Protein AF-A0A821NYL7-F1 (afdb_monomer)

Foldseek 3Di:
DDDDDDDLVRVLLVVLVVVVVVLVPDPPRDAFPDDDDGDDAPCFVVQLVRLLVVQPDFDQDQFDQVLVVLLVVVCVVVLADDDDDDDDRGSCVSCVRNVHRDDADDQFAFDFAAPVQLVVRCVRVPPPRSDDGGGGSQNQHVHPPPDPVSDDVVSSVSRSVSVSSSVVVLRHPPCNVVVRHD

Organism: NCBI:txid392032

InterPro domains:
  IPR007484 Peptidase M28 [PF04389] (7-65)
  IPR007484 Peptidase M28 [PF04389] (86-165)

Mean predicted aligned error: 4.8 Å

Structure (mmCIF, N/CA/C/O backbone):
data_AF-A0A821NYL7-F1
#
_entry.id   AF-A0A821NYL7-F1
#
loop_
_atom_site.group_PDB
_atom_site.id
_atom_site.type_symbol
_atom_site.label_atom_id
_atom_site.label_alt_id
_atom_site.label_comp_id
_atom_site.label_asym_id
_atom_site.label_entity_id
_atom_site.label_seq_id
_atom_site.pdbx_PDB_ins_code
_atom_site.Cartn_x
_atom_site.Cartn_y
_atom_site.Cartn_z
_atom_site.occupancy
_atom_site.B_iso_or_equiv
_atom_site.auth_seq_id
_atom_site.auth_comp_id
_atom_site.auth_asym_id
_atom_site.auth_atom_id
_atom_site.pdbx_PDB_model_num
ATOM 1 N N . ILE A 1 1 ? -13.492 -25.265 -14.971 1.00 55.28 1 ILE A N 1
ATOM 2 C CA . ILE A 1 1 ? -12.803 -24.719 -13.779 1.00 55.28 1 ILE A CA 1
ATOM 3 C C . ILE A 1 1 ? -12.806 -23.209 -13.949 1.00 55.28 1 ILE A C 1
ATOM 5 O O . ILE A 1 1 ? -12.322 -22.752 -14.975 1.00 55.28 1 ILE A O 1
ATOM 9 N N . ILE A 1 2 ? -13.438 -22.459 -13.045 1.00 53.12 2 ILE A N 1
ATOM 10 C CA . ILE A 1 2 ? -13.389 -20.990 -13.069 1.00 53.12 2 ILE A CA 1
ATOM 11 C C . ILE A 1 2 ? -12.066 -20.591 -12.412 1.00 53.12 2 ILE A C 1
ATOM 13 O O . ILE A 1 2 ? -11.828 -20.956 -11.263 1.00 53.12 2 ILE A O 1
ATOM 17 N N . SER A 1 3 ? -11.191 -19.906 -13.146 1.00 57.84 3 SER A N 1
ATOM 18 C CA . SER A 1 3 ? -9.957 -19.333 -12.604 1.00 57.84 3 SER A CA 1
ATOM 19 C C . SER A 1 3 ? -10.206 -17.877 -12.224 1.00 57.84 3 SER A C 1
ATOM 21 O O . SER A 1 3 ? -10.469 -17.058 -13.104 1.00 57.84 3 SER A O 1
ATOM 23 N N . PHE A 1 4 ? -10.103 -17.554 -10.937 1.00 62.59 4 PHE A N 1
ATOM 24 C CA . PHE A 1 4 ? -10.083 -16.173 -10.462 1.00 62.59 4 PHE A CA 1
ATOM 25 C C . PHE A 1 4 ? -8.632 -15.701 -10.390 1.00 62.59 4 PHE A C 1
ATOM 27 O O . PHE A 1 4 ? -7.803 -16.351 -9.753 1.00 62.59 4 PHE A O 1
ATOM 34 N N . ARG A 1 5 ? -8.322 -14.586 -11.053 1.00 71.88 5 ARG A N 1
ATOM 35 C CA . ARG A 1 5 ? -7.066 -13.859 -10.856 1.00 71.88 5 ARG A CA 1
ATOM 36 C C . ARG A 1 5 ? -7.365 -12.684 -9.942 1.00 71.88 5 ARG A C 1
ATOM 38 O O . ARG A 1 5 ? -8.344 -11.978 -10.159 1.00 71.88 5 ARG A O 1
ATOM 45 N N . VAL A 1 6 ? -6.553 -12.522 -8.909 1.00 82.38 6 VAL A N 1
ATOM 46 C CA . VAL A 1 6 ? -6.673 -11.429 -7.945 1.00 82.38 6 VAL A CA 1
ATOM 47 C C . VAL A 1 6 ? -5.375 -10.638 -7.953 1.00 82.38 6 VAL A C 1
ATOM 49 O O . VAL A 1 6 ? -4.298 -11.231 -7.971 1.00 82.38 6 VAL A O 1
ATOM 52 N N . GLY A 1 7 ? -5.485 -9.311 -7.974 1.00 92.19 7 GLY A N 1
ATOM 53 C CA . GLY A 1 7 ? -4.325 -8.423 -7.985 1.00 92.19 7 GLY A CA 1
ATOM 54 C C . GLY A 1 7 ? -3.560 -8.437 -6.660 1.00 92.19 7 GLY A C 1
ATOM 55 O O . GLY A 1 7 ? -4.064 -8.894 -5.627 1.00 92.19 7 GLY A O 1
ATOM 56 N N . SER A 1 8 ? -2.351 -7.878 -6.680 1.00 95.62 8 SER A N 1
ATOM 57 C CA . SER A 1 8 ? -1.468 -7.776 -5.511 1.00 95.62 8 SER A CA 1
ATOM 58 C C . SER A 1 8 ? -2.156 -7.095 -4.319 1.00 95.62 8 SER A C 1
ATOM 60 O O . SER A 1 8 ? -2.178 -7.661 -3.230 1.00 95.62 8 SER A O 1
ATOM 62 N N . GLY A 1 9 ? -2.820 -5.952 -4.517 1.00 95.38 9 GLY A N 1
ATOM 63 C CA . GLY A 1 9 ? -3.553 -5.254 -3.450 1.00 95.38 9 GLY A CA 1
ATOM 64 C C . GLY A 1 9 ? -4.693 -6.082 -2.837 1.00 95.38 9 GLY A C 1
ATOM 65 O O . GLY A 1 9 ? -4.861 -6.109 -1.620 1.00 95.38 9 GLY A O 1
ATOM 66 N N . THR A 1 10 ? -5.428 -6.844 -3.655 1.00 95.94 10 THR A N 1
ATOM 67 C CA . THR A 1 10 ? -6.482 -7.756 -3.169 1.00 95.94 10 THR A CA 1
ATOM 68 C C . THR A 1 10 ? -5.903 -8.845 -2.268 1.00 95.94 10 THR A C 1
ATOM 70 O O . THR A 1 10 ? -6.467 -9.122 -1.204 1.00 95.94 10 THR A O 1
ATOM 73 N N . MET A 1 11 ? -4.778 -9.443 -2.676 1.00 95.06 11 MET A N 1
ATOM 74 C CA . MET A 1 11 ? -4.091 -10.466 -1.888 1.00 95.06 11 MET A CA 1
ATOM 75 C C . MET A 1 11 ? -3.496 -9.882 -0.603 1.00 95.06 11 MET A C 1
ATOM 77 O O . MET A 1 11 ? -3.626 -10.496 0.453 1.00 95.06 11 M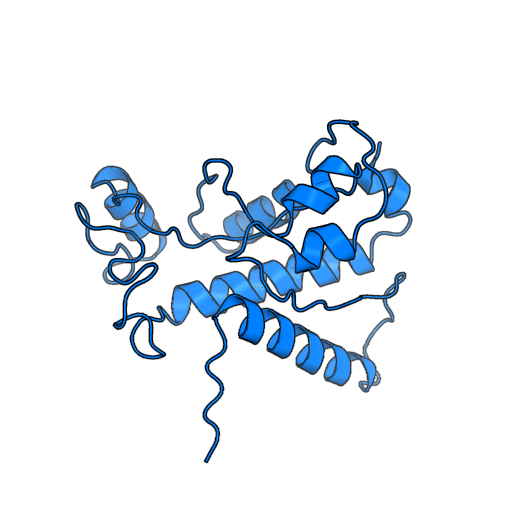ET A O 1
ATOM 81 N N . ALA A 1 12 ? -2.918 -8.681 -0.664 1.00 96.50 12 ALA A N 1
ATOM 82 C CA . ALA A 1 12 ? -2.388 -7.979 0.500 1.00 96.50 12 ALA A CA 1
ATOM 83 C C . ALA A 1 12 ? -3.473 -7.776 1.567 1.00 96.50 12 ALA A C 1
ATOM 85 O O . ALA A 1 12 ? -3.306 -8.208 2.708 1.00 96.50 12 ALA A O 1
ATOM 86 N N . THR A 1 13 ? -4.625 -7.219 1.184 1.00 96.81 13 THR A N 1
ATOM 87 C CA . THR A 1 13 ? -5.781 -7.030 2.076 1.00 96.81 13 THR A CA 1
ATOM 88 C C . THR A 1 13 ? -6.258 -8.354 2.680 1.00 96.81 13 THR A C 1
ATOM 90 O O . THR A 1 13 ? -6.553 -8.420 3.874 1.00 96.81 13 THR A O 1
ATOM 93 N N . LEU A 1 14 ? -6.284 -9.435 1.891 1.00 96.50 14 LEU A N 1
ATOM 94 C CA . LEU A 1 14 ? -6.676 -10.761 2.379 1.00 96.50 14 LEU A CA 1
ATOM 95 C C . LEU A 1 14 ? -5.673 -11.315 3.398 1.00 96.50 14 LEU A C 1
ATOM 97 O O . LEU A 1 14 ? -6.075 -11.812 4.450 1.00 96.50 14 LEU A O 1
ATOM 101 N N . VAL A 1 15 ? -4.375 -11.199 3.115 1.00 96.06 15 VAL A N 1
ATOM 102 C CA . VAL A 1 15 ? -3.303 -11.613 4.028 1.00 96.06 15 VAL A CA 1
ATOM 103 C C . VAL A 1 15 ? -3.405 -10.854 5.350 1.00 96.06 15 VAL A C 1
ATOM 105 O O . VAL A 1 15 ? -3.310 -11.474 6.411 1.00 96.06 15 VAL A O 1
ATOM 108 N N . LEU A 1 16 ? -3.651 -9.543 5.314 1.00 96.50 16 LEU A N 1
ATOM 109 C CA . LEU A 1 16 ? -3.840 -8.729 6.518 1.00 96.50 16 LEU A CA 1
ATOM 110 C C . LEU A 1 16 ? -5.057 -9.186 7.329 1.00 96.50 16 LEU A C 1
ATOM 112 O O . LEU A 1 16 ? -4.938 -9.398 8.536 1.00 96.50 16 LEU A O 1
ATOM 116 N N . ALA A 1 17 ? -6.198 -9.404 6.672 1.00 96.31 17 ALA A N 1
ATOM 117 C CA . ALA A 1 17 ? -7.419 -9.864 7.328 1.00 96.31 17 ALA A CA 1
ATOM 118 C C . ALA A 1 17 ? -7.232 -11.223 8.021 1.00 96.31 17 ALA A C 1
ATOM 120 O O . ALA A 1 17 ? -7.635 -11.392 9.173 1.00 96.31 17 ALA A O 1
ATOM 121 N N . LEU A 1 18 ? -6.576 -12.176 7.350 1.00 96.19 18 LEU A N 1
ATOM 122 C CA . LEU A 1 18 ? -6.300 -13.503 7.905 1.00 96.19 18 LEU A CA 1
ATOM 123 C C . LEU A 1 18 ? -5.329 -13.444 9.091 1.00 96.19 18 LEU A C 1
ATOM 125 O O . LEU A 1 18 ? -5.581 -14.071 10.121 1.00 96.19 18 LEU A O 1
ATOM 129 N N . ASN A 1 19 ? -4.243 -12.674 8.979 1.00 93.81 19 ASN A N 1
ATOM 130 C CA . ASN A 1 19 ? -3.289 -12.514 10.080 1.00 93.81 19 ASN A CA 1
ATOM 131 C C . ASN A 1 19 ? -3.938 -11.845 11.291 1.00 93.81 19 ASN A C 1
ATOM 133 O O . ASN A 1 19 ? -3.752 -12.303 12.418 1.00 93.81 19 ASN A O 1
ATOM 137 N N . LEU A 1 20 ? -4.753 -10.816 11.067 1.00 91.88 20 LEU A N 1
ATOM 138 C CA . LEU A 1 20 ? -5.478 -10.152 12.138 1.00 91.88 20 LEU A CA 1
ATOM 139 C C . LEU A 1 20 ? -6.482 -11.102 12.811 1.00 91.88 20 LEU A C 1
ATOM 141 O O . LEU A 1 20 ? -6.529 -11.166 14.038 1.00 91.88 20 LEU A O 1
ATOM 145 N N . ALA A 1 21 ? -7.231 -11.897 12.041 1.00 91.75 21 ALA A N 1
ATOM 146 C CA . ALA A 1 21 ? -8.136 -12.907 12.592 1.00 91.75 21 ALA A CA 1
ATOM 147 C C . ALA A 1 21 ? -7.400 -13.944 13.462 1.00 91.75 21 ALA A C 1
ATOM 149 O O . ALA A 1 21 ? -7.906 -14.321 14.520 1.00 91.75 21 ALA A O 1
ATOM 150 N N . ASN A 1 22 ? -6.197 -14.363 13.057 1.00 91.75 22 ASN A N 1
ATOM 151 C CA . ASN A 1 22 ? -5.354 -15.252 13.858 1.00 91.75 22 ASN A CA 1
ATOM 152 C C . ASN A 1 22 ? -4.874 -14.576 15.153 1.00 91.75 22 ASN A C 1
ATOM 154 O O . ASN A 1 22 ? -4.918 -15.192 16.218 1.00 91.75 22 ASN A O 1
ATOM 158 N N . LEU A 1 23 ? -4.465 -13.302 15.091 1.00 88.44 23 LEU A N 1
ATOM 159 C CA . LEU A 1 23 ? -4.071 -12.532 16.276 1.00 88.44 23 LEU A CA 1
ATOM 160 C C . LEU A 1 23 ? -5.223 -12.401 17.277 1.00 88.44 23 LEU A C 1
ATOM 162 O O . LEU A 1 23 ? -5.016 -12.649 18.464 1.00 88.44 23 LEU A O 1
ATOM 166 N N . PHE A 1 24 ? -6.440 -12.110 16.805 1.00 85.31 24 PHE A N 1
ATOM 167 C CA . PHE A 1 24 ? -7.640 -12.019 17.647 1.00 85.31 24 PHE A CA 1
ATOM 168 C C . PHE A 1 24 ? -7.968 -13.317 18.400 1.00 85.31 24 PHE A C 1
ATOM 170 O O . PHE A 1 24 ? -8.602 -13.259 19.453 1.00 85.31 24 PHE A O 1
ATOM 177 N N . GLN A 1 25 ? -7.559 -14.476 17.878 1.00 87.31 25 GLN A N 1
ATOM 178 C CA . GLN A 1 25 ? -7.738 -15.770 18.546 1.00 87.31 25 GLN A CA 1
ATOM 179 C C . GLN A 1 25 ? -6.645 -16.064 19.586 1.00 87.31 25 GLN A C 1
ATOM 181 O O . GLN A 1 25 ? -6.784 -17.000 20.373 1.00 87.31 25 GLN A O 1
ATOM 186 N N . SER A 1 26 ? -5.557 -15.290 19.604 1.00 87.06 26 SER A N 1
ATOM 187 C CA . SER A 1 26 ? -4.446 -15.495 20.532 1.00 87.06 26 SER A CA 1
ATOM 188 C C . SER A 1 26 ? -4.724 -14.900 21.918 1.00 87.06 26 SER A C 1
ATOM 190 O O . SER A 1 26 ? -5.421 -13.898 22.067 1.00 87.06 26 SER A 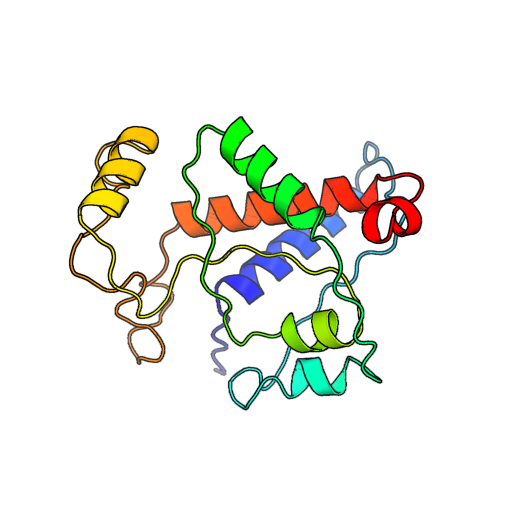O 1
ATOM 192 N N . SER A 1 27 ? -4.126 -15.488 22.956 1.00 84.00 27 SER A N 1
ATOM 193 C CA . SER A 1 27 ? -4.279 -15.041 24.349 1.00 84.00 27 SER A CA 1
ATOM 194 C C . SER A 1 27 ? -3.460 -13.799 24.716 1.00 84.00 27 SER A C 1
ATOM 196 O O . SER A 1 27 ? -3.667 -13.234 25.785 1.00 84.00 27 SER A O 1
ATOM 198 N N . TYR A 1 28 ? -2.509 -13.398 23.869 1.00 80.75 28 TYR A N 1
ATOM 199 C CA . TYR A 1 28 ? -1.585 -12.283 24.125 1.00 80.75 28 TYR A CA 1
ATOM 200 C C . TYR A 1 28 ? -1.956 -11.011 23.365 1.00 80.75 28 TYR A C 1
ATOM 202 O O . TYR A 1 28 ? -1.294 -9.985 23.509 1.00 80.75 28 TYR A O 1
ATOM 210 N N . TYR A 1 29 ? -2.992 -11.076 22.535 1.00 81.19 29 TYR A N 1
ATOM 211 C CA . TYR A 1 29 ? -3.406 -9.951 21.727 1.00 81.19 29 TYR A CA 1
ATOM 212 C C . TYR A 1 29 ? -4.213 -8.950 22.556 1.00 81.19 29 TYR A C 1
ATOM 214 O O . TYR A 1 29 ? -5.348 -9.204 22.967 1.00 81.19 29 TYR A O 1
ATOM 222 N N . GLU A 1 30 ? -3.616 -7.783 22.781 1.00 84.00 30 GLU A N 1
ATOM 223 C CA . GLU A 1 30 ? -4.336 -6.619 23.279 1.00 84.00 30 GLU A CA 1
ATOM 224 C C . GLU A 1 30 ? -5.302 -6.125 22.198 1.00 84.00 30 GLU A C 1
ATOM 226 O O . GLU A 1 30 ? -4.893 -5.799 21.081 1.00 84.00 30 GLU A O 1
ATOM 231 N N . LYS A 1 31 ? -6.593 -6.087 22.540 1.00 83.38 31 LYS A N 1
ATOM 232 C CA . LYS A 1 31 ? -7.649 -5.712 21.603 1.00 83.38 31 LYS A CA 1
ATOM 233 C C . LYS A 1 31 ? -7.488 -4.267 21.145 1.00 83.38 31 LYS A C 1
ATOM 235 O O .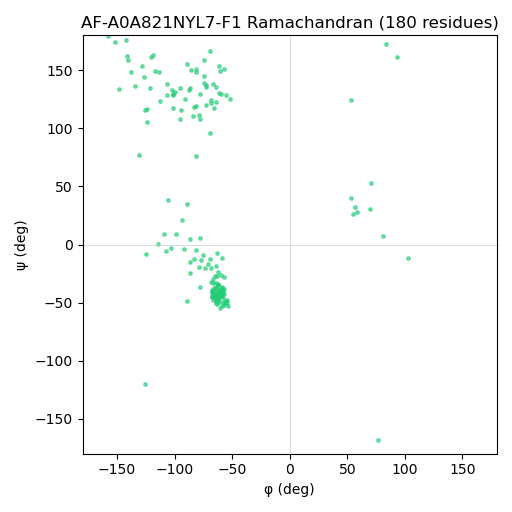 LYS A 1 31 ? -7.297 -3.367 21.955 1.00 83.38 31 LYS A O 1
ATOM 240 N N . TYR A 1 32 ? -7.653 -4.063 19.845 1.00 91.00 32 TYR A N 1
ATOM 241 C CA . TYR A 1 32 ? -7.755 -2.737 19.257 1.00 91.00 32 TYR A CA 1
ATOM 242 C C . TYR A 1 32 ? -8.960 -1.954 19.774 1.00 91.00 32 TYR A C 1
ATOM 244 O O . TYR A 1 32 ? -9.986 -2.526 20.152 1.00 91.00 32 TYR A O 1
ATOM 252 N N . LEU A 1 33 ? -8.823 -0.630 19.740 1.00 92.50 33 LEU A N 1
ATOM 253 C CA . LEU A 1 33 ? -9.833 0.322 20.200 1.00 92.50 33 LEU A CA 1
ATOM 254 C C . LEU A 1 33 ? -10.962 0.522 19.181 1.00 92.50 33 LEU A C 1
ATOM 256 O O . LEU A 1 33 ? -12.048 0.969 19.546 1.00 92.50 33 LEU A O 1
ATOM 260 N N . TYR A 1 34 ? -10.720 0.169 17.916 1.00 92.12 34 TYR A N 1
ATOM 261 C CA . TYR A 1 34 ? -11.649 0.383 16.808 1.00 92.12 34 TYR A CA 1
ATOM 262 C C . TYR A 1 34 ? -11.893 -0.892 16.005 1.00 92.12 34 TYR A C 1
ATOM 264 O O . TYR A 1 34 ? -11.043 -1.780 15.913 1.00 92.12 34 TYR A O 1
ATOM 272 N N . HIS A 1 35 ? -13.067 -0.960 15.377 1.00 91.00 35 HIS A N 1
ATOM 273 C CA . HIS A 1 35 ? -13.376 -1.994 14.399 1.00 91.00 35 HIS A CA 1
ATOM 274 C C . HIS A 1 35 ? -12.612 -1.750 13.099 1.00 91.00 35 HIS A C 1
ATOM 276 O O . HIS A 1 35 ? -12.609 -0.641 12.570 1.00 91.00 35 HIS A O 1
ATOM 282 N N . ILE A 1 36 ? -12.035 -2.816 12.550 1.00 92.62 36 ILE A N 1
ATOM 283 C CA . ILE A 1 36 ? -11.365 -2.792 11.251 1.00 92.62 36 ILE A CA 1
ATOM 284 C C . ILE A 1 36 ? -12.298 -3.405 10.211 1.00 92.62 36 ILE A C 1
ATOM 286 O O . ILE A 1 36 ? -12.807 -4.512 10.398 1.00 92.62 36 ILE A O 1
ATOM 290 N N . ARG A 1 37 ? -12.508 -2.686 9.106 1.00 95.00 37 ARG A N 1
ATOM 291 C CA . ARG A 1 37 ? -13.269 -3.152 7.945 1.00 95.00 37 ARG A CA 1
ATOM 292 C C . ARG A 1 37 ? -12.318 -3.322 6.766 1.00 95.00 37 ARG A C 1
ATOM 294 O O . ARG A 1 37 ? -11.660 -2.370 6.367 1.00 95.00 37 ARG A O 1
ATOM 301 N N . PHE A 1 38 ? -12.286 -4.524 6.204 1.00 96.31 38 PHE A N 1
ATOM 302 C CA . PHE A 1 38 ? -11.617 -4.795 4.935 1.00 96.31 38 PHE A CA 1
ATOM 303 C C . PHE A 1 38 ? -12.644 -4.717 3.806 1.00 96.31 38 PHE A C 1
ATOM 305 O O . PHE A 1 38 ? -13.738 -5.272 3.932 1.00 96.31 38 PHE A O 1
ATOM 312 N N . CYS A 1 39 ? -12.292 -4.035 2.719 1.00 95.25 39 CYS A N 1
ATOM 313 C CA . CYS A 1 39 ? -13.146 -3.859 1.549 1.00 95.25 39 CYS A CA 1
ATOM 314 C C . CYS A 1 39 ? -12.403 -4.305 0.286 1.00 95.25 39 CYS A C 1
ATOM 316 O O . CYS A 1 39 ? -11.198 -4.091 0.162 1.00 95.25 39 CYS A O 1
ATOM 318 N N . TRP A 1 40 ? -13.143 -4.892 -0.652 1.00 96.31 40 TRP A N 1
ATOM 319 C CA . TRP A 1 40 ? -12.677 -5.205 -2.001 1.00 96.31 40 TRP A CA 1
ATOM 320 C C . TRP A 1 40 ? -13.653 -4.578 -2.985 1.00 96.31 40 TRP A C 1
ATOM 322 O O . TRP A 1 40 ? -14.834 -4.932 -2.997 1.00 96.31 40 TRP A O 1
ATOM 332 N N . TRP A 1 41 ? -13.168 -3.621 -3.767 1.00 95.56 41 TRP A N 1
ATOM 333 C CA . TRP A 1 41 ? -14.002 -2.828 -4.658 1.00 95.56 41 TRP A CA 1
ATOM 334 C C . TRP A 1 41 ? -14.152 -3.510 -6.014 1.00 95.56 41 TRP A C 1
ATOM 336 O O . TRP A 1 41 ? -13.192 -3.998 -6.606 1.00 95.56 41 TRP A O 1
ATOM 346 N N . GLY A 1 42 ? -15.389 -3.572 -6.499 1.00 94.69 42 GLY A N 1
ATOM 347 C CA . GLY A 1 42 ? -15.681 -3.981 -7.868 1.00 94.69 42 GLY A CA 1
ATOM 348 C C . GLY A 1 42 ? -15.683 -2.778 -8.806 1.00 94.69 42 GLY A C 1
ATOM 349 O O . GLY A 1 42 ? -15.985 -1.665 -8.386 1.00 94.69 42 GLY A O 1
ATOM 350 N N . ALA A 1 43 ? -15.421 -3.019 -10.091 1.00 95.38 43 ALA A N 1
ATOM 351 C CA . ALA A 1 43 ? -15.550 -2.011 -11.146 1.00 95.38 43 ALA A CA 1
ATOM 352 C C . ALA A 1 43 ? -14.714 -0.727 -10.925 1.00 95.38 43 ALA A C 1
ATOM 354 O O . ALA A 1 43 ? -15.117 0.349 -11.363 1.00 95.38 43 ALA A O 1
ATOM 355 N N . GLU A 1 44 ? -13.544 -0.854 -10.288 1.00 94.75 44 GLU A N 1
ATOM 356 C CA . GLU A 1 44 ? -12.547 0.220 -10.139 1.00 94.75 44 GLU A CA 1
ATOM 357 C C . GLU A 1 44 ? -12.123 0.758 -11.518 1.00 94.75 44 GLU A C 1
ATOM 359 O O . GLU A 1 44 ? -12.317 1.935 -11.817 1.00 94.75 44 GLU A O 1
ATOM 364 N N . GLU A 1 45 ? -11.779 -0.158 -12.428 1.00 93.81 45 GLU A N 1
ATOM 365 C CA . GLU A 1 45 ? -11.398 0.123 -13.822 1.00 93.81 45 GLU A CA 1
ATOM 36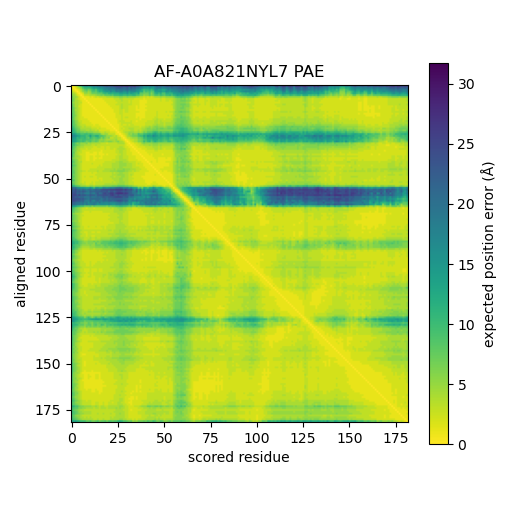6 C C . GLU A 1 45 ? -12.520 0.756 -14.670 1.00 93.81 45 GLU A C 1
ATOM 368 O O . GLU A 1 45 ? -12.316 1.148 -15.816 1.00 93.81 45 GLU A O 1
ATOM 373 N N . ASN A 1 46 ? -13.743 0.844 -14.135 1.00 95.69 46 ASN A N 1
ATOM 374 C CA . ASN A 1 46 ? -14.872 1.515 -14.781 1.00 95.69 46 ASN A CA 1
ATOM 375 C C . ASN A 1 46 ? -15.171 2.858 -14.108 1.00 95.69 46 ASN A C 1
ATOM 377 O O . ASN A 1 46 ? -16.335 3.228 -13.986 1.00 95.69 46 ASN A O 1
ATOM 381 N N . ASN A 1 47 ? -14.127 3.588 -13.701 1.00 93.81 47 ASN A N 1
ATOM 382 C CA . ASN A 1 47 ? -14.218 4.875 -13.009 1.00 93.81 47 ASN A CA 1
ATOM 383 C C . ASN A 1 47 ? -14.737 4.745 -11.564 1.00 93.81 47 ASN A C 1
ATOM 385 O O . ASN A 1 47 ? -15.691 5.415 -11.166 1.00 93.81 47 ASN A O 1
ATOM 389 N N . LEU A 1 48 ? -14.091 3.870 -10.785 1.00 94.88 48 LEU A N 1
ATOM 390 C CA . LEU A 1 48 ? -14.230 3.737 -9.328 1.00 94.88 48 LEU A CA 1
ATOM 391 C C . LEU A 1 48 ? -15.658 3.433 -8.844 1.00 94.88 48 LEU A C 1
ATOM 393 O O . LEU A 1 48 ? -16.038 3.814 -7.735 1.00 94.88 48 LEU A O 1
ATOM 397 N N . LEU A 1 49 ? -16.482 2.767 -9.665 1.00 94.69 49 LEU A N 1
ATOM 398 C CA . LEU A 1 49 ? -17.923 2.628 -9.399 1.00 94.69 49 LEU A CA 1
ATOM 399 C C . LEU A 1 49 ? -18.222 1.942 -8.065 1.00 94.69 49 LEU A C 1
ATOM 401 O O . LEU A 1 49 ? -19.156 2.344 -7.374 1.00 94.69 49 LEU A O 1
ATOM 405 N N . GLY A 1 50 ? -17.442 0.926 -7.689 1.00 95.06 50 GLY A N 1
ATOM 406 C CA . GLY A 1 50 ? -17.623 0.223 -6.420 1.00 95.06 50 GLY A CA 1
ATOM 407 C C . GLY A 1 50 ? -17.385 1.122 -5.209 1.00 95.06 50 GLY A C 1
ATOM 408 O O . GLY A 1 50 ? -18.225 1.162 -4.310 1.00 95.06 50 GLY A O 1
ATOM 409 N N . ALA A 1 51 ? -16.277 1.867 -5.198 1.00 94.25 51 ALA A N 1
ATOM 410 C CA . ALA A 1 51 ? -15.964 2.798 -4.118 1.00 94.25 51 ALA A CA 1
ATOM 411 C C . ALA A 1 51 ? -16.936 3.989 -4.089 1.00 94.25 51 ALA A C 1
ATOM 413 O O . ALA A 1 51 ? -17.426 4.348 -3.019 1.00 94.25 51 ALA A O 1
ATOM 414 N N . HIS A 1 52 ? -17.299 4.547 -5.250 1.00 92.88 52 HIS A N 1
ATOM 415 C CA . HIS A 1 52 ? -18.318 5.598 -5.345 1.00 92.88 52 HIS A CA 1
ATOM 416 C C . HIS A 1 52 ? -19.681 5.152 -4.822 1.00 92.88 52 HIS A C 1
ATOM 418 O O . HIS A 1 52 ? -20.358 5.924 -4.155 1.00 92.88 52 HIS A O 1
ATOM 424 N N . HIS A 1 53 ? -20.093 3.917 -5.108 1.00 93.25 53 HIS A N 1
ATOM 425 C CA . HIS A 1 53 ? -21.348 3.388 -4.585 1.00 93.25 53 HIS A CA 1
ATOM 426 C C . HIS A 1 53 ? -21.314 3.204 -3.061 1.00 93.25 53 HIS A C 1
ATOM 428 O O . HIS A 1 53 ? -22.351 3.294 -2.412 1.00 93.25 53 HIS A O 1
ATOM 434 N N . HIS A 1 54 ? -20.140 2.931 -2.486 1.00 92.75 54 HIS A N 1
ATOM 435 C CA . HIS A 1 54 ? -19.993 2.732 -1.046 1.00 92.75 54 HIS A CA 1
ATOM 436 C C . HIS A 1 54 ? -19.990 4.034 -0.240 1.00 92.75 54 HIS A C 1
ATOM 438 O O . HIS A 1 54 ? -20.473 4.048 0.891 1.00 92.75 54 HIS A O 1
ATOM 444 N N . VAL A 1 55 ? -19.390 5.094 -0.781 1.00 89.44 55 VAL A N 1
ATOM 445 C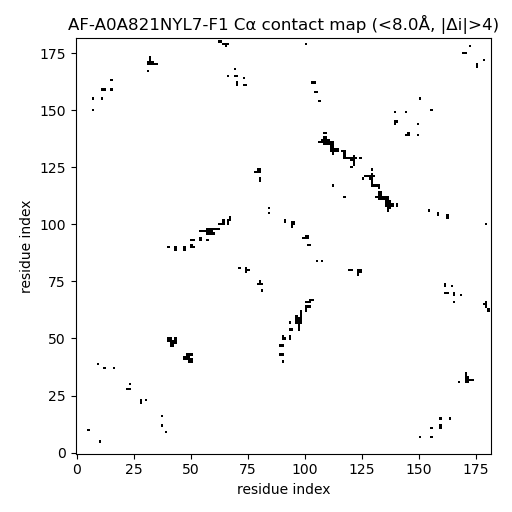 CA . VAL A 1 55 ? -19.214 6.368 -0.079 1.00 89.44 55 VAL A CA 1
ATOM 446 C C . VAL A 1 55 ? -20.358 7.314 -0.448 1.00 89.44 55 VAL A C 1
ATOM 448 O O . VAL A 1 55 ? -20.410 7.824 -1.563 1.00 89.44 55 VAL A O 1
ATOM 451 N N . GLU A 1 56 ? -21.279 7.553 0.488 1.00 70.38 56 GLU A N 1
ATOM 452 C CA . GLU A 1 56 ? -22.372 8.520 0.320 1.00 70.38 56 GLU A CA 1
ATOM 453 C C . GLU A 1 56 ? -21.939 9.942 0.733 1.00 70.38 56 GLU A C 1
ATOM 455 O O . GLU A 1 56 ? -21.335 10.126 1.784 1.00 70.38 56 GLU A O 1
ATOM 460 N N . GLU A 1 57 ? -22.294 10.911 -0.120 1.00 64.44 57 GLU A N 1
ATOM 461 C CA . GLU A 1 57 ? -22.128 12.378 -0.053 1.00 64.44 57 GLU A CA 1
ATOM 462 C C . GLU A 1 57 ? -20.711 12.967 0.198 1.00 64.44 57 GLU A C 1
ATOM 464 O O . GLU A 1 57 ? -20.063 12.690 1.205 1.00 64.44 57 GLU A O 1
ATOM 469 N N . PRO A 1 58 ? -20.217 13.856 -0.693 1.00 56.69 58 PRO A N 1
ATOM 470 C CA . PRO A 1 58 ? -18.913 14.493 -0.536 1.00 56.69 58 PRO A CA 1
ATOM 471 C C . PRO A 1 58 ? -18.920 15.590 0.543 1.00 56.69 58 PRO A C 1
ATOM 473 O O . PRO A 1 58 ? -19.810 16.439 0.583 1.00 56.69 58 PRO A O 1
ATOM 476 N N . ASN A 1 59 ? -17.860 15.636 1.350 1.00 59.00 59 ASN A N 1
ATOM 477 C CA . ASN A 1 59 ? -17.520 16.745 2.232 1.00 59.00 59 ASN A CA 1
ATOM 478 C C . ASN A 1 59 ? -16.095 17.207 1.903 1.00 59.00 59 ASN A C 1
ATOM 480 O O . ASN A 1 59 ? -15.131 16.459 2.030 1.00 59.00 59 ASN A O 1
ATOM 484 N N . THR A 1 60 ? -15.953 18.444 1.432 1.00 52.06 60 THR A N 1
ATOM 485 C CA . THR A 1 60 ? -14.761 18.915 0.707 1.00 52.06 60 THR A CA 1
ATOM 486 C C . THR A 1 60 ? -13.670 19.493 1.609 1.00 52.06 60 THR A C 1
ATOM 488 O O . THR A 1 60 ? -13.013 20.469 1.238 1.00 52.06 60 THR A O 1
ATOM 491 N N . THR A 1 61 ? -13.478 18.960 2.813 1.00 55.97 61 THR A N 1
ATOM 492 C CA . THR A 1 61 ? -12.400 19.438 3.686 1.00 55.97 61 THR A CA 1
ATOM 493 C C . THR A 1 61 ? -11.088 18.765 3.303 1.00 55.97 61 THR A C 1
ATOM 495 O O . THR A 1 61 ? -10.949 17.548 3.387 1.00 55.97 61 THR A O 1
ATOM 498 N N . THR A 1 62 ? -10.106 19.567 2.893 1.00 53.69 62 THR A N 1
ATOM 499 C CA . THR A 1 62 ? -8.724 19.112 2.733 1.00 53.69 62 THR A CA 1
ATOM 500 C C . THR A 1 62 ? -8.166 18.753 4.104 1.00 53.69 62 THR A C 1
ATOM 502 O O . THR A 1 62 ? -8.056 19.620 4.968 1.00 53.69 62 THR A O 1
ATOM 505 N N . ILE A 1 63 ? -7.815 17.486 4.298 1.00 61.56 63 ILE A N 1
ATOM 506 C CA . ILE A 1 63 ? -7.230 16.984 5.542 1.00 61.56 63 ILE A CA 1
ATOM 507 C C . ILE A 1 63 ? -5.730 16.808 5.335 1.00 61.56 63 ILE A C 1
ATOM 509 O O . ILE A 1 63 ? -5.296 16.249 4.324 1.00 61.56 63 ILE A O 1
ATOM 513 N N . GLU A 1 64 ? -4.932 17.288 6.287 1.00 63.97 64 GLU A N 1
ATOM 514 C CA . GLU A 1 64 ? -3.513 16.955 6.336 1.00 63.97 64 GLU A CA 1
ATOM 515 C C . GLU A 1 64 ? -3.369 15.449 6.578 1.00 63.97 64 GLU A C 1
ATOM 517 O O . GLU A 1 64 ? -3.912 14.892 7.528 1.00 63.97 64 GLU A O 1
ATOM 522 N N . ASN A 1 65 ? -2.674 14.757 5.678 1.00 70.00 65 ASN A N 1
ATOM 523 C CA . ASN A 1 65 ? -2.656 13.301 5.681 1.00 70.00 65 ASN A CA 1
ATOM 524 C C . ASN A 1 65 ? -1.651 12.746 6.701 1.00 70.00 65 ASN A C 1
ATOM 526 O O . ASN A 1 65 ? -0.572 12.268 6.343 1.00 70.00 65 ASN A O 1
ATOM 530 N N . THR A 1 66 ? -2.013 12.789 7.981 1.00 84.81 66 THR A N 1
ATOM 531 C CA . THR A 1 66 ? -1.210 12.265 9.099 1.00 84.81 66 THR A CA 1
ATOM 532 C C . THR A 1 66 ? -0.881 10.775 8.943 1.00 84.81 66 THR A C 1
ATOM 534 O O . THR A 1 66 ? 0.185 10.323 9.369 1.00 84.81 66 THR A O 1
ATOM 537 N N . ILE A 1 67 ? -1.730 10.010 8.246 1.00 92.88 67 ILE A N 1
ATOM 538 C CA . ILE A 1 67 ? -1.501 8.589 7.942 1.00 92.88 67 ILE A CA 1
ATOM 539 C C . ILE A 1 67 ? -0.267 8.406 7.042 1.00 92.88 67 ILE A C 1
ATOM 541 O O . ILE A 1 67 ? 0.516 7.476 7.246 1.00 92.88 67 ILE A O 1
ATOM 545 N N . LEU A 1 68 ? -0.032 9.313 6.089 1.00 92.19 68 LEU A N 1
ATOM 546 C CA . LEU A 1 68 ? 1.148 9.261 5.221 1.00 92.19 68 LEU A CA 1
ATOM 547 C C . LEU A 1 68 ? 2.448 9.391 6.026 1.00 92.19 68 LEU A C 1
ATOM 549 O O . LEU A 1 68 ? 3.435 8.724 5.716 1.00 92.19 68 LEU A O 1
ATOM 553 N N . GLN A 1 69 ? 2.445 10.170 7.112 1.00 93.25 69 GLN A N 1
ATOM 554 C CA . GLN A 1 69 ? 3.616 10.274 7.982 1.00 93.25 69 GLN A CA 1
ATOM 555 C C . GLN A 1 69 ? 3.922 8.960 8.713 1.00 93.25 69 GLN A C 1
ATOM 557 O O . GLN A 1 69 ? 5.092 8.637 8.918 1.00 93.25 69 GLN A O 1
ATOM 562 N N . VAL A 1 70 ? 2.901 8.167 9.059 1.00 96.38 70 VAL A N 1
ATOM 563 C CA . VAL A 1 70 ? 3.095 6.821 9.627 1.00 96.38 70 VAL A CA 1
ATOM 564 C C . VAL A 1 70 ? 3.810 5.914 8.623 1.00 96.38 70 VAL A C 1
ATOM 566 O O . VAL A 1 70 ? 4.743 5.205 9.000 1.00 96.38 70 VAL A O 1
ATOM 569 N N . LEU A 1 71 ? 3.431 5.976 7.341 1.00 96.19 71 LEU A N 1
ATOM 570 C CA . LEU A 1 71 ? 4.114 5.235 6.276 1.00 96.19 71 LEU A CA 1
ATOM 571 C C . LEU A 1 71 ? 5.567 5.687 6.117 1.00 96.19 71 LEU A C 1
ATOM 573 O O . LEU A 1 71 ? 6.459 4.844 6.174 1.00 96.19 71 LEU A O 1
ATOM 577 N N . ARG A 1 72 ? 5.818 6.994 5.980 1.00 96.38 72 ARG A N 1
ATOM 578 C CA . ARG A 1 72 ? 7.180 7.544 5.841 1.00 96.38 72 ARG A CA 1
ATOM 579 C C . ARG A 1 72 ? 8.085 7.094 6.985 1.00 96.38 72 ARG A C 1
ATOM 581 O O . ARG A 1 72 ? 9.123 6.488 6.744 1.00 96.38 72 ARG A O 1
ATOM 588 N N . ASN A 1 73 ? 7.621 7.266 8.224 1.00 97.12 73 ASN A N 1
ATOM 589 C CA . ASN A 1 73 ? 8.353 6.840 9.416 1.00 97.12 73 ASN A CA 1
ATOM 590 C C . ASN A 1 73 ? 8.644 5.335 9.411 1.00 97.12 73 ASN A C 1
ATOM 592 O O . ASN A 1 73 ? 9.693 4.909 9.893 1.00 97.12 73 ASN A O 1
ATOM 596 N N . TRP A 1 74 ? 7.721 4.516 8.899 1.00 98.06 74 TRP A N 1
ATOM 597 C CA . TRP A 1 74 ? 7.945 3.082 8.784 1.00 98.06 74 TRP A CA 1
ATOM 598 C C . TRP A 1 74 ? 9.047 2.769 7.773 1.00 98.06 74 TRP A C 1
ATOM 600 O O . TRP A 1 74 ? 9.948 2.008 8.112 1.00 98.06 74 TRP A O 1
ATOM 610 N N . PHE A 1 75 ? 9.020 3.361 6.577 1.00 97.81 75 PHE A N 1
ATOM 611 C CA . PHE A 1 75 ? 10.075 3.142 5.583 1.00 97.81 75 PHE A CA 1
ATOM 612 C C . PHE A 1 75 ? 11.435 3.642 6.091 1.00 97.81 75 PHE A C 1
ATOM 614 O O . PHE A 1 75 ? 12.409 2.891 6.026 1.00 97.81 75 PHE A O 1
ATOM 621 N N . ASP A 1 76 ? 11.481 4.833 6.695 1.00 97.62 76 ASP A N 1
ATOM 622 C CA . ASP A 1 76 ? 12.700 5.406 7.276 1.00 97.62 76 ASP A CA 1
ATOM 623 C C . ASP A 1 76 ? 13.272 4.511 8.385 1.00 97.62 76 ASP A C 1
ATOM 625 O O . ASP A 1 76 ? 14.465 4.222 8.405 1.00 97.62 76 ASP A O 1
ATOM 629 N N . LYS A 1 77 ? 12.421 3.999 9.286 1.00 98.06 77 LYS A N 1
ATOM 630 C CA . LYS A 1 77 ? 12.835 3.099 10.377 1.00 98.06 77 LYS A CA 1
ATOM 631 C C . LYS A 1 77 ? 13.422 1.772 9.881 1.00 98.06 77 LYS A C 1
ATOM 633 O O . LYS A 1 77 ? 14.174 1.139 10.620 1.00 98.06 77 LYS A O 1
ATOM 638 N N . HIS A 1 78 ? 13.031 1.323 8.692 1.00 97.12 78 HIS A N 1
ATOM 639 C CA . HIS A 1 78 ? 13.504 0.068 8.103 1.00 97.12 78 HIS A CA 1
ATOM 640 C C . HIS A 1 78 ? 14.623 0.283 7.080 1.00 97.12 78 HIS A C 1
ATOM 642 O O . HIS A 1 78 ? 14.979 -0.671 6.390 1.00 97.12 78 HIS A O 1
ATOM 648 N N . ASP A 1 79 ? 15.162 1.503 6.977 1.00 95.69 79 ASP A N 1
ATOM 649 C CA . ASP A 1 79 ? 16.181 1.874 5.995 1.00 95.69 79 ASP A CA 1
ATOM 650 C C . ASP A 1 79 ? 15.747 1.531 4.555 1.00 95.69 79 ASP A C 1
ATOM 652 O O . ASP A 1 79 ? 16.530 1.032 3.747 1.00 95.69 79 ASP A O 1
ATOM 656 N N . LEU A 1 80 ? 14.470 1.764 4.228 1.00 96.19 80 LEU A N 1
ATOM 657 C CA . LEU A 1 80 ? 13.897 1.484 2.911 1.00 96.19 80 LEU A CA 1
ATOM 658 C C . LEU A 1 80 ? 13.654 2.782 2.129 1.00 96.19 80 LEU A C 1
ATOM 660 O O . LEU A 1 80 ? 13.136 3.751 2.687 1.00 96.19 80 LEU A O 1
ATOM 664 N N . PRO A 1 81 ? 13.968 2.822 0.820 1.00 95.19 81 PRO A N 1
ATOM 665 C CA . PRO A 1 81 ? 13.715 4.002 0.013 1.00 95.19 81 PRO A CA 1
ATOM 666 C C . PRO A 1 81 ? 12.221 4.124 -0.301 1.00 95.19 81 PRO A C 1
ATOM 668 O O . PRO A 1 81 ? 11.541 3.131 -0.565 1.00 95.19 81 PRO A O 1
ATOM 671 N N . TRP A 1 82 ? 11.734 5.359 -0.354 1.00 95.00 82 TRP A N 1
ATOM 672 C CA . TRP A 1 82 ? 10.379 5.684 -0.778 1.00 95.00 82 TRP A CA 1
ATOM 673 C C . TRP A 1 82 ? 10.370 6.967 -1.612 1.00 95.00 82 TRP A C 1
ATOM 675 O O . TRP A 1 82 ? 11.334 7.735 -1.629 1.00 95.00 82 TRP A O 1
ATOM 685 N N . ASP A 1 83 ? 9.284 7.163 -2.351 1.00 93.06 83 ASP A N 1
ATOM 686 C CA . ASP A 1 83 ? 8.972 8.393 -3.069 1.00 93.06 83 ASP A CA 1
ATOM 687 C C . ASP A 1 83 ? 7.491 8.689 -2.889 1.00 93.06 83 ASP A C 1
ATOM 689 O O . ASP A 1 83 ? 6.683 7.760 -2.837 1.00 93.06 83 ASP A O 1
ATOM 693 N N . GLU A 1 84 ? 7.137 9.970 -2.874 1.00 90.25 84 GLU A N 1
ATOM 694 C CA . GLU A 1 84 ? 5.751 10.360 -3.104 1.00 90.25 84 GLU A CA 1
ATOM 695 C C . GLU A 1 84 ? 5.363 10.022 -4.544 1.00 90.25 84 GLU A C 1
ATOM 697 O O . GLU A 1 84 ? 6.143 10.225 -5.483 1.00 90.25 84 GLU A O 1
ATOM 702 N N . SER A 1 85 ? 4.159 9.487 -4.723 1.00 85.75 85 SER A N 1
ATOM 703 C CA . SER A 1 85 ? 3.576 9.349 -6.050 1.00 85.75 85 SER A CA 1
ATOM 704 C C . SER A 1 85 ? 2.867 10.639 -6.438 1.00 85.75 85 SER A C 1
ATOM 706 O O . SER A 1 85 ? 2.294 11.325 -5.593 1.00 85.75 85 SER A O 1
ATOM 708 N N . GLU A 1 86 ? 2.820 10.919 -7.738 1.00 84.81 86 GLU A N 1
ATOM 709 C CA . GLU A 1 86 ? 1.788 11.815 -8.256 1.00 84.81 86 GLU A CA 1
ATOM 710 C C . GLU A 1 86 ? 0.397 11.267 -7.881 1.00 84.81 86 GLU A C 1
ATOM 712 O O . GLU A 1 86 ? 0.248 10.046 -7.724 1.00 84.81 86 GLU A O 1
ATOM 717 N N . PRO A 1 87 ? -0.624 12.126 -7.718 1.00 83.88 87 PRO A N 1
ATOM 718 C CA . PRO A 1 87 ? -1.984 11.667 -7.479 1.00 83.88 87 PRO A CA 1
ATOM 719 C C . PRO A 1 87 ? -2.437 10.708 -8.585 1.00 83.88 87 PRO A C 1
ATOM 721 O O . PRO A 1 87 ? -2.351 11.035 -9.769 1.00 83.88 87 PRO A O 1
ATOM 724 N N . ILE A 1 88 ? -2.944 9.540 -8.195 1.00 87.69 88 ILE A N 1
ATOM 725 C CA . ILE A 1 88 ? -3.496 8.545 -9.118 1.00 87.69 88 ILE A CA 1
ATOM 726 C C . ILE A 1 88 ? -4.997 8.406 -8.889 1.00 87.69 88 ILE A C 1
ATOM 728 O O . ILE A 1 88 ? -5.491 8.563 -7.772 1.00 87.69 88 ILE A O 1
ATOM 732 N N . LEU A 1 89 ? -5.739 8.100 -9.948 1.00 90.94 89 LEU A N 1
ATOM 733 C CA . LEU A 1 89 ? -7.154 7.788 -9.814 1.00 90.94 89 LEU A CA 1
ATOM 734 C C . LEU A 1 89 ? -7.284 6.352 -9.297 1.00 90.94 89 LEU A C 1
ATOM 736 O O . LEU A 1 89 ? -6.980 5.418 -10.026 1.00 90.94 89 LEU A O 1
ATOM 740 N N . SER A 1 90 ? -7.684 6.195 -8.036 1.00 95.38 90 SER A N 1
ATOM 741 C CA . SER A 1 90 ? -7.947 4.891 -7.421 1.00 95.38 90 SER A CA 1
ATOM 742 C C . SER A 1 90 ? -8.998 5.016 -6.313 1.00 95.38 90 SER A C 1
ATOM 744 O O . SER A 1 90 ? -9.408 6.124 -5.957 1.00 95.38 90 SER A O 1
ATOM 746 N N . ASP A 1 91 ? -9.437 3.896 -5.738 1.00 95.62 91 ASP A N 1
ATOM 747 C CA . ASP A 1 91 ? -10.600 3.799 -4.842 1.00 95.62 91 ASP A CA 1
ATOM 748 C C . ASP A 1 91 ? -10.534 4.662 -3.569 1.00 95.62 91 ASP A C 1
ATOM 750 O O . ASP A 1 91 ? -11.542 4.817 -2.885 1.00 95.62 91 ASP A O 1
ATOM 754 N N . TYR A 1 92 ? -9.380 5.239 -3.226 1.00 92.94 92 TYR A N 1
ATOM 755 C CA . TYR A 1 92 ? -9.261 6.189 -2.115 1.00 92.94 92 TYR A CA 1
ATOM 756 C C . TYR A 1 92 ? -9.864 7.568 -2.441 1.00 92.94 92 TYR A C 1
ATOM 758 O O . TYR A 1 92 ? -10.182 8.338 -1.533 1.00 92.94 92 TYR A O 1
ATOM 766 N N . VAL A 1 93 ? -10.039 7.895 -3.724 1.00 91.94 93 VAL A N 1
ATOM 767 C CA . VAL A 1 93 ? -10.501 9.212 -4.183 1.00 91.94 93 VAL A CA 1
ATOM 768 C C . VAL A 1 93 ? -11.913 9.556 -3.676 1.00 91.94 93 VAL A C 1
ATOM 770 O O . VAL A 1 93 ? -12.073 10.643 -3.118 1.00 91.94 93 VAL A O 1
ATOM 773 N N . PRO A 1 94 ? -12.929 8.672 -3.771 1.00 91.62 94 PRO A N 1
ATOM 774 C CA . PRO A 1 94 ? -14.249 8.935 -3.192 1.00 91.62 94 PRO A CA 1
ATOM 775 C C . PRO A 1 94 ? -14.209 9.216 -1.684 1.00 91.62 94 PRO A C 1
ATOM 777 O O . PRO A 1 94 ? -14.914 10.101 -1.209 1.00 91.62 94 PRO A O 1
ATOM 780 N N . PHE A 1 95 ? -13.352 8.514 -0.936 1.00 91.50 95 PHE A N 1
ATOM 781 C CA . PHE A 1 95 ? -13.187 8.717 0.505 1.00 91.50 95 PHE A CA 1
ATOM 782 C C . PHE A 1 95 ? -12.567 10.079 0.817 1.00 91.50 95 PHE A C 1
ATOM 784 O O . PHE A 1 95 ? -13.086 10.799 1.667 1.00 91.50 95 PHE A O 1
ATOM 791 N N . LEU A 1 96 ? -11.517 10.475 0.090 1.00 88.62 96 LEU A N 1
ATOM 792 C CA . LEU A 1 96 ? -10.941 11.813 0.233 1.00 88.62 96 LEU A CA 1
ATOM 793 C C . LEU A 1 96 ? -11.973 12.909 -0.052 1.00 88.62 96 LEU A C 1
ATOM 795 O O . LEU A 1 96 ? -12.044 13.882 0.693 1.00 88.62 96 LEU A O 1
ATOM 799 N N . PHE A 1 97 ? -12.808 12.744 -1.084 1.00 87.62 97 PHE A N 1
ATOM 800 C CA . PHE A 1 97 ? -13.882 13.698 -1.381 1.00 87.62 97 PHE A CA 1
ATOM 801 C C . PHE A 1 97 ? -15.006 13.713 -0.343 1.00 87.62 97 PHE A C 1
ATOM 803 O O . PHE A 1 97 ? -15.726 14.705 -0.266 1.00 87.62 97 PHE A O 1
ATOM 810 N N . ALA A 1 98 ? -15.155 12.656 0.453 1.00 88.00 98 ALA A N 1
ATOM 811 C CA . ALA A 1 98 ? -16.042 12.608 1.613 1.00 88.00 98 ALA A CA 1
ATOM 812 C C . ALA A 1 98 ? -15.386 13.140 2.901 1.00 88.00 98 ALA A C 1
ATOM 814 O O . ALA A 1 98 ? -15.986 13.068 3.973 1.00 88.00 98 ALA A O 1
ATOM 815 N N . GLY A 1 99 ? -14.159 13.663 2.819 1.00 87.31 99 GLY A N 1
ATOM 816 C CA . GLY A 1 99 ? -13.417 14.136 3.982 1.00 87.31 99 GLY A CA 1
ATOM 817 C C . GLY A 1 99 ? -12.965 12.989 4.884 1.00 87.31 99 GLY A C 1
ATOM 818 O O . GLY A 1 99 ? -12.889 13.163 6.093 1.00 87.31 99 GLY A O 1
ATOM 819 N N . ILE A 1 100 ? -12.695 11.806 4.329 1.00 88.88 100 ILE A N 1
ATOM 820 C CA . ILE A 1 100 ? -12.131 10.673 5.065 1.00 88.88 100 ILE A CA 1
ATOM 821 C C . ILE A 1 100 ? -10.628 10.602 4.747 1.00 88.88 100 ILE A C 1
ATOM 823 O O . ILE A 1 100 ? -10.266 10.391 3.586 1.00 88.88 100 ILE A O 1
ATOM 827 N N . PRO A 1 101 ? -9.734 10.756 5.743 1.00 90.25 101 PRO A N 1
ATOM 828 C CA . PRO A 1 101 ? -8.294 10.704 5.522 1.00 90.25 101 PRO A CA 1
ATOM 829 C C . PRO A 1 101 ? -7.869 9.335 4.982 1.00 90.25 101 PRO A C 1
ATOM 831 O O . PRO A 1 101 ? -8.216 8.295 5.544 1.00 90.25 101 PRO A O 1
ATOM 834 N N . CYS A 1 102 ? -7.094 9.339 3.897 1.00 89.94 102 CYS A N 1
ATOM 835 C CA . CYS A 1 102 ? -6.638 8.128 3.218 1.00 89.94 102 CYS A CA 1
ATOM 836 C C . CYS A 1 102 ? -5.152 8.214 2.896 1.00 89.94 102 CYS A C 1
ATOM 838 O O . CYS A 1 102 ? -4.707 9.213 2.344 1.00 89.94 102 CYS A O 1
ATOM 840 N N . ALA A 1 103 ? -4.403 7.140 3.127 1.00 91.12 103 ALA A N 1
ATOM 841 C CA . ALA A 1 103 ? -3.058 6.958 2.589 1.00 91.12 103 ALA A CA 1
ATOM 842 C C . ALA A 1 103 ? -2.870 5.503 2.158 1.00 91.12 103 ALA A C 1
ATOM 844 O O . ALA A 1 103 ? -3.576 4.607 2.624 1.00 91.12 103 ALA A O 1
ATOM 845 N N . GLY A 1 104 ? -1.903 5.266 1.279 1.00 92.44 104 GLY A N 1
ATOM 846 C CA . GLY A 1 104 ? -1.615 3.941 0.754 1.00 92.44 104 GLY A CA 1
ATOM 847 C C . GLY A 1 104 ? -0.195 3.844 0.223 1.00 92.44 104 GLY A C 1
ATOM 848 O O . GLY A 1 104 ? 0.572 4.803 0.269 1.00 92.44 104 GLY A O 1
ATOM 849 N N . THR A 1 105 ? 0.152 2.662 -0.273 1.00 94.06 105 THR A N 1
ATOM 850 C CA . THR A 1 105 ? 1.434 2.412 -0.937 1.00 94.06 105 THR A CA 1
ATOM 851 C C . THR A 1 105 ? 1.193 2.025 -2.386 1.00 94.06 105 THR A C 1
ATOM 853 O O . THR A 1 105 ? 0.157 1.454 -2.722 1.00 94.06 105 THR A O 1
ATOM 856 N N . PHE A 1 106 ? 2.148 2.365 -3.246 1.00 94.94 106 PHE A N 1
ATOM 857 C CA . PHE A 1 106 ? 2.046 2.181 -4.686 1.00 94.94 106 PHE A CA 1
ATOM 858 C C . PHE A 1 106 ? 3.430 1.905 -5.279 1.00 94.94 106 PHE A C 1
ATOM 860 O O . PHE A 1 106 ? 4.399 2.585 -4.941 1.00 94.94 106 PHE A O 1
ATOM 867 N N . SER A 1 107 ? 3.545 0.893 -6.147 1.00 93.75 107 SER A N 1
ATOM 868 C CA . SER A 1 107 ? 4.826 0.472 -6.749 1.00 93.75 107 SER A CA 1
ATOM 869 C C . SER A 1 107 ? 5.140 1.146 -8.081 1.00 93.75 107 SER 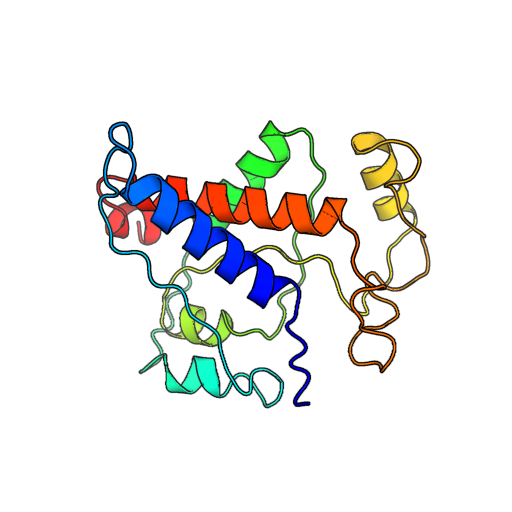A C 1
ATOM 871 O O . SER A 1 107 ? 6.232 0.940 -8.612 1.00 93.75 107 SER A O 1
ATOM 873 N N . GLY A 1 108 ? 4.216 1.957 -8.601 1.00 93.31 108 GLY A N 1
ATOM 874 C CA . GLY A 1 108 ? 4.291 2.530 -9.941 1.00 93.31 108 GLY A CA 1
ATOM 875 C C . GLY A 1 108 ? 3.574 1.682 -10.996 1.00 93.31 108 GLY A C 1
ATOM 876 O O . GLY A 1 108 ? 3.309 0.502 -10.782 1.00 93.31 108 GLY A O 1
ATOM 877 N N . THR A 1 109 ? 3.279 2.321 -12.130 1.00 93.88 109 THR A N 1
ATOM 878 C CA . THR A 1 109 ? 2.608 1.763 -13.319 1.00 93.88 109 THR A CA 1
ATOM 879 C C . THR A 1 109 ? 3.477 2.013 -14.564 1.00 93.88 109 THR A C 1
ATOM 881 O O . THR A 1 109 ? 4.650 1.643 -14.611 1.00 93.88 109 THR A O 1
ATOM 884 N N . ASP A 1 110 ? 2.946 2.727 -15.545 1.00 92.81 110 ASP A N 1
ATOM 885 C CA . ASP A 1 110 ? 3.531 3.167 -16.804 1.00 92.81 110 ASP A CA 1
ATOM 886 C C . ASP A 1 110 ? 4.481 4.376 -16.681 1.00 92.81 110 ASP A C 1
ATOM 888 O O . ASP A 1 110 ? 5.007 4.869 -17.679 1.00 92.81 110 ASP A O 1
ATOM 892 N N . THR A 1 111 ? 4.802 4.855 -15.481 1.00 93.00 111 THR A N 1
ATOM 893 C CA . THR A 1 111 ? 5.857 5.871 -15.327 1.00 93.00 111 THR A CA 1
ATOM 894 C C . THR A 1 111 ? 7.243 5.256 -15.552 1.00 93.00 111 THR A C 1
ATOM 896 O O . THR A 1 111 ? 7.545 4.172 -15.056 1.00 93.00 111 THR A O 1
ATOM 899 N N . ILE A 1 112 ? 8.122 5.952 -16.280 1.00 95.25 112 ILE A N 1
ATOM 900 C CA . ILE A 1 112 ? 9.495 5.492 -16.543 1.00 95.25 112 ILE A CA 1
ATOM 901 C C . ILE A 1 112 ? 10.389 5.721 -15.318 1.00 95.25 112 ILE A C 1
ATOM 903 O O . ILE A 1 112 ? 10.496 6.837 -14.801 1.00 95.25 112 ILE A O 1
ATOM 907 N N . LYS A 1 113 ? 11.108 4.680 -14.888 1.00 94.81 113 LYS A N 1
ATOM 908 C CA . LYS A 1 113 ? 12.125 4.782 -13.835 1.00 94.81 113 LYS A CA 1
ATOM 909 C C . LYS A 1 113 ? 13.371 5.501 -14.364 1.00 94.81 113 LYS A C 1
ATOM 911 O O . LYS A 1 113 ? 14.031 5.029 -15.290 1.00 94.81 113 LYS A O 1
ATOM 916 N N . THR A 1 114 ? 13.729 6.628 -13.753 1.00 96.50 114 THR A N 1
ATOM 917 C CA . THR A 1 114 ? 14.940 7.386 -14.108 1.00 96.50 114 THR A CA 1
ATOM 918 C C . THR A 1 114 ? 16.214 6.696 -13.607 1.00 96.50 114 THR A C 1
ATOM 920 O O . THR A 1 114 ? 16.178 5.898 -12.666 1.00 96.50 114 THR A O 1
ATOM 923 N N . SER A 1 115 ? 17.363 7.027 -14.208 1.00 97.12 115 SER A N 1
ATOM 924 C CA . SER A 1 115 ? 18.678 6.569 -13.735 1.00 97.12 115 SER A CA 1
ATOM 925 C C . SER A 1 115 ? 18.954 7.014 -12.300 1.00 97.12 115 SER A C 1
ATOM 927 O O . SER A 1 115 ? 19.376 6.199 -11.488 1.00 97.12 115 SER A O 1
ATOM 929 N N . GLU A 1 116 ? 18.632 8.262 -11.954 1.00 95.69 116 GLU A N 1
ATOM 930 C CA . GLU A 1 116 ? 18.780 8.775 -10.587 1.00 95.69 116 GLU A CA 1
ATOM 931 C C . GLU A 1 116 ? 17.938 7.997 -9.577 1.00 95.69 116 GLU A C 1
ATOM 933 O O . GLU A 1 116 ? 18.435 7.658 -8.500 1.00 95.69 116 GLU A O 1
ATOM 938 N N . ARG A 1 117 ? 16.686 7.663 -9.921 1.00 94.62 117 ARG A N 1
ATOM 939 C CA . ARG A 1 117 ? 15.814 6.881 -9.037 1.00 94.62 117 ARG A CA 1
ATOM 940 C C . ARG A 1 117 ? 16.321 5.451 -8.874 1.00 94.62 117 ARG A C 1
ATOM 942 O O . ARG A 1 117 ? 16.385 4.980 -7.739 1.00 94.62 117 ARG A O 1
ATOM 949 N N . ARG A 1 118 ? 16.733 4.791 -9.966 1.00 95.38 118 ARG A N 1
ATOM 950 C CA . ARG A 1 118 ? 17.404 3.479 -9.915 1.00 95.38 118 ARG A CA 1
ATOM 951 C C . ARG A 1 118 ? 18.619 3.534 -8.988 1.00 95.38 118 ARG A C 1
ATOM 953 O O . ARG A 1 118 ? 18.707 2.739 -8.060 1.00 95.38 118 ARG A O 1
ATOM 960 N N . ASP A 1 119 ? 19.520 4.492 -9.200 1.00 95.19 119 ASP A N 1
ATOM 961 C CA . ASP A 1 119 ? 20.772 4.590 -8.444 1.00 95.19 119 ASP A CA 1
ATOM 962 C C . ASP A 1 119 ? 20.521 4.893 -6.964 1.00 95.19 119 ASP A C 1
ATOM 964 O O . ASP A 1 119 ? 21.202 4.350 -6.096 1.00 95.19 119 ASP A O 1
ATOM 968 N N . ARG A 1 120 ? 19.523 5.729 -6.650 1.00 94.50 120 ARG A N 1
ATOM 969 C CA . ARG A 1 120 ? 19.109 5.991 -5.266 1.00 94.50 120 ARG A CA 1
ATOM 970 C C . ARG A 1 120 ? 18.581 4.730 -4.589 1.00 94.50 120 ARG A C 1
ATOM 972 O O . ARG A 1 120 ? 19.009 4.443 -3.477 1.00 94.50 120 ARG A O 1
ATOM 979 N N . TYR A 1 121 ? 17.700 3.977 -5.247 1.00 95.00 121 TYR A N 1
ATOM 980 C CA . TYR A 1 121 ? 17.160 2.735 -4.683 1.00 95.00 121 TYR A CA 1
ATOM 981 C C . TYR A 1 121 ? 18.259 1.679 -4.546 1.00 95.00 121 TYR A C 1
ATOM 983 O O . TYR A 1 121 ? 18.357 1.046 -3.502 1.00 95.00 121 TYR A O 1
ATOM 991 N N . GLY A 1 122 ? 19.145 1.553 -5.537 1.00 94.38 122 GLY A N 1
ATOM 992 C CA . GLY A 1 122 ? 20.281 0.632 -5.502 1.00 94.38 122 GLY A CA 1
ATOM 993 C C . GLY A 1 122 ? 21.289 0.917 -4.394 1.00 94.38 122 GLY A C 1
ATOM 994 O O . GLY A 1 122 ? 21.826 -0.018 -3.808 1.00 94.38 122 GLY A O 1
ATOM 995 N N . ARG A 1 123 ? 21.520 2.192 -4.052 1.00 94.81 123 ARG A N 1
ATOM 996 C CA . ARG A 1 123 ? 22.373 2.560 -2.908 1.00 94.81 123 ARG A CA 1
ATOM 997 C C . ARG A 1 123 ? 21.810 2.088 -1.569 1.00 94.81 123 ARG A C 1
ATOM 999 O O . ARG A 1 123 ? 22.596 1.781 -0.683 1.00 94.81 123 ARG A O 1
ATOM 1006 N N . VAL A 1 124 ? 20.485 2.059 -1.429 1.00 94.31 124 VAL A N 1
ATOM 1007 C CA . VAL A 1 124 ? 19.810 1.689 -0.176 1.00 94.31 124 VAL A CA 1
ATOM 1008 C C . VAL A 1 124 ? 19.567 0.180 -0.106 1.00 94.31 124 VAL A C 1
ATOM 1010 O O . VAL A 1 124 ? 19.914 -0.457 0.880 1.00 94.31 124 VAL A O 1
ATOM 1013 N N . LEU A 1 125 ? 19.020 -0.408 -1.171 1.00 93.06 125 LEU A N 1
ATOM 1014 C CA . LEU A 1 125 ? 18.612 -1.817 -1.208 1.00 93.06 125 LEU A CA 1
ATOM 1015 C C . LEU A 1 125 ? 19.745 -2.779 -1.603 1.00 93.06 125 LEU A C 1
ATOM 1017 O O . LEU A 1 125 ? 19.623 -3.988 -1.417 1.00 93.06 125 LEU A O 1
ATOM 1021 N N . GLY A 1 126 ? 20.842 -2.260 -2.157 1.00 87.25 126 GLY A N 1
ATOM 1022 C CA . GLY A 1 126 ? 21.946 -3.054 -2.686 1.00 87.25 126 GLY A CA 1
ATOM 1023 C C . GLY A 1 126 ? 21.726 -3.547 -4.122 1.00 87.25 126 GLY A C 1
ATOM 1024 O O . GLY A 1 126 ? 20.662 -3.392 -4.728 1.00 87.25 126 GLY A O 1
ATOM 1025 N N . HIS A 1 127 ? 22.782 -4.135 -4.688 1.00 76.25 127 HIS A N 1
ATOM 1026 C CA . HIS A 1 127 ? 22.789 -4.636 -6.064 1.00 76.25 127 HIS A CA 1
ATOM 1027 C C . HIS A 1 127 ? 21.718 -5.715 -6.286 1.00 76.25 127 HIS A C 1
ATOM 1029 O O . HIS A 1 127 ? 21.658 -6.690 -5.538 1.00 76.25 127 HIS A O 1
ATOM 1035 N N . GLY A 1 128 ? 20.912 -5.557 -7.343 1.00 80.19 128 GLY A N 1
ATOM 1036 C CA . GLY A 1 128 ? 19.843 -6.493 -7.715 1.00 80.19 128 GLY A CA 1
ATOM 1037 C C . GLY A 1 128 ? 18.431 -6.024 -7.346 1.00 80.19 128 GLY A C 1
ATOM 1038 O O . GLY A 1 128 ? 17.464 -6.595 -7.846 1.00 80.19 128 GLY A O 1
ATOM 1039 N N . TYR A 1 129 ? 18.301 -4.966 -6.538 1.00 85.19 129 TYR A N 1
ATOM 1040 C CA . TYR A 1 129 ? 17.016 -4.362 -6.144 1.00 85.19 129 TYR A CA 1
ATOM 1041 C C . TYR A 1 129 ? 16.820 -2.933 -6.677 1.00 85.19 129 TYR A C 1
ATOM 1043 O O . TYR A 1 129 ? 15.787 -2.304 -6.454 1.00 85.19 129 TYR A O 1
ATOM 1051 N N . ASP A 1 130 ? 17.796 -2.418 -7.417 1.00 87.88 130 ASP A N 1
ATOM 1052 C CA . ASP A 1 130 ? 17.791 -1.102 -8.054 1.00 87.88 130 ASP A CA 1
ATOM 1053 C C . ASP A 1 130 ? 16.762 -1.008 -9.199 1.00 87.88 130 ASP A C 1
ATOM 1055 O O . ASP A 1 130 ? 16.103 0.021 -9.417 1.00 87.88 130 ASP A O 1
ATOM 1059 N N . GLY A 1 131 ? 16.546 -2.134 -9.881 1.00 89.81 131 GLY A N 1
ATOM 1060 C CA . GLY A 1 131 ? 15.689 -2.244 -11.054 1.00 89.81 131 GLY A CA 1
ATOM 1061 C C . GLY A 1 131 ? 16.352 -1.687 -12.314 1.00 89.81 131 GLY A C 1
ATOM 1062 O O . GLY A 1 131 ? 17.548 -1.423 -12.359 1.00 89.81 131 GLY A O 1
ATOM 1063 N N . ILE A 1 132 ? 15.565 -1.514 -13.373 1.00 93.44 132 ILE A N 1
ATOM 1064 C CA . ILE A 1 132 ? 16.074 -1.093 -14.681 1.00 93.44 132 ILE A CA 1
ATOM 1065 C C . ILE A 1 132 ? 15.677 0.367 -14.913 1.00 93.44 132 ILE A C 1
ATOM 1067 O O . ILE A 1 132 ? 14.520 0.739 -14.739 1.00 93.44 132 ILE A O 1
ATOM 1071 N N . ALA A 1 133 ? 16.645 1.209 -15.273 1.00 95.94 133 ALA A N 1
ATOM 1072 C CA . ALA A 1 133 ? 16.376 2.586 -15.676 1.00 95.94 133 ALA A CA 1
ATOM 1073 C C . ALA A 1 133 ? 15.939 2.638 -17.146 1.00 95.94 133 ALA A C 1
ATOM 1075 O O . ALA A 1 133 ? 16.410 1.844 -17.960 1.00 95.94 133 ALA A O 1
ATOM 1076 N N . GLY A 1 134 ? 15.083 3.598 -17.493 1.00 97.12 134 GLY A N 1
ATOM 1077 C CA . GLY A 1 134 ? 14.582 3.785 -18.858 1.00 97.12 134 GLY A CA 1
ATOM 1078 C C . GLY A 1 134 ? 13.427 2.858 -19.249 1.00 97.12 134 GLY A C 1
ATOM 1079 O O . GLY A 1 134 ? 13.024 2.870 -20.406 1.00 97.12 134 GLY A O 1
ATOM 1080 N N . VAL A 1 135 ? 12.880 2.086 -18.303 1.00 96.12 135 VAL A N 1
ATOM 1081 C CA . VAL A 1 135 ? 11.676 1.260 -18.493 1.00 96.12 135 VAL A CA 1
ATOM 1082 C C . VAL A 1 135 ? 10.574 1.673 -17.517 1.00 96.12 135 VAL A C 1
ATOM 1084 O O . VAL A 1 135 ? 10.851 2.329 -16.508 1.00 96.12 135 VAL A O 1
ATOM 1087 N N . HIS A 1 136 ? 9.332 1.296 -17.821 1.00 96.38 136 HIS A N 1
ATOM 1088 C CA . HIS A 1 136 ? 8.182 1.496 -16.936 1.00 96.38 136 HIS A CA 1
ATOM 1089 C C . HIS A 1 136 ? 8.364 0.755 -15.601 1.00 96.38 136 HIS A C 1
ATOM 1091 O O . HIS A 1 136 ? 9.011 -0.296 -15.573 1.00 96.38 136 HIS A O 1
ATOM 1097 N N . PHE A 1 137 ? 7.797 1.275 -14.503 1.00 94.44 137 PHE A N 1
ATOM 1098 C CA . PHE A 1 137 ? 7.767 0.552 -13.220 1.00 94.44 137 PHE A CA 1
ATOM 1099 C C . PHE A 1 137 ? 7.089 -0.809 -13.365 1.00 94.44 137 PHE A C 1
ATOM 1101 O O . PHE A 1 137 ? 7.616 -1.804 -12.870 1.00 94.44 137 PHE A O 1
ATOM 1108 N N . ASP A 1 138 ? 5.981 -0.836 -14.099 1.00 96.00 138 ASP A N 1
ATOM 1109 C CA . ASP A 1 138 ? 5.305 -2.036 -14.561 1.00 96.00 138 ASP A CA 1
ATOM 1110 C C . ASP A 1 138 ? 5.180 -1.986 -16.089 1.00 96.00 138 ASP A C 1
ATOM 1112 O O . ASP A 1 138 ? 4.381 -1.243 -16.658 1.00 96.00 138 ASP A O 1
ATOM 1116 N N . SER A 1 139 ? 6.000 -2.785 -16.774 1.00 96.12 139 SER A N 1
ATOM 1117 C CA . SER A 1 139 ? 5.968 -2.881 -18.241 1.00 96.12 139 SER A CA 1
ATOM 1118 C C . SER A 1 139 ? 4.776 -3.688 -18.765 1.00 96.12 139 SER A C 1
ATOM 1120 O O . SER A 1 139 ? 4.545 -3.695 -19.974 1.00 96.12 139 SER A O 1
ATOM 1122 N N . CYS A 1 140 ? 4.028 -4.344 -17.877 1.00 96.56 140 CYS A N 1
ATOM 1123 C CA . CYS A 1 140 ? 2.833 -5.123 -18.172 1.00 96.56 140 CYS A CA 1
ATOM 1124 C C . CYS A 1 140 ? 1.543 -4.451 -17.679 1.00 96.56 140 CYS A C 1
ATOM 1126 O O . CYS A 1 140 ? 0.484 -5.071 -17.771 1.00 96.56 140 CYS A O 1
ATOM 1128 N N . TYR A 1 141 ? 1.596 -3.192 -17.227 1.00 95.19 141 TYR A N 1
ATOM 1129 C CA . TYR A 1 141 ? 0.413 -2.452 -16.787 1.00 95.19 141 TYR A CA 1
ATOM 1130 C C . TYR A 1 141 ? -0.693 -2.486 -17.857 1.00 95.19 141 TYR A C 1
ATOM 1132 O O . TYR A 1 141 ? -0.440 -2.157 -19.020 1.00 95.19 141 TYR A O 1
ATOM 1140 N N . HIS A 1 142 ? -1.895 -2.939 -17.471 1.00 94.12 142 HIS A N 1
ATOM 1141 C CA . HIS A 1 142 ? -3.070 -3.135 -18.344 1.00 94.12 142 HIS A CA 1
ATOM 1142 C C . HIS A 1 142 ? -2.830 -4.028 -19.578 1.00 94.12 142 HIS A C 1
ATOM 1144 O O . HIS A 1 142 ? -3.526 -3.927 -20.591 1.00 94.12 142 HIS A O 1
ATOM 1150 N N . GLN A 1 143 ? -1.865 -4.945 -19.504 1.00 94.94 143 GLN A N 1
ATOM 1151 C CA . GLN A 1 143 ? -1.528 -5.868 -20.588 1.00 94.94 143 GLN A CA 1
ATOM 1152 C C . GLN A 1 143 ? -1.712 -7.331 -20.180 1.00 94.94 143 GLN A C 1
ATOM 1154 O O . GLN A 1 143 ? -1.739 -7.693 -19.010 1.00 94.94 143 GLN A O 1
ATOM 1159 N N . ALA A 1 144 ? -1.779 -8.220 -21.174 1.00 93.69 144 ALA A N 1
ATOM 1160 C CA . ALA A 1 144 ? -1.979 -9.655 -20.949 1.00 93.69 144 ALA A CA 1
ATOM 1161 C C . ALA A 1 144 ? -0.832 -10.341 -20.179 1.00 93.69 144 ALA A C 1
ATOM 1163 O O . ALA A 1 144 ? -1.022 -11.446 -19.670 1.00 93.69 144 ALA A O 1
ATOM 1164 N N . CYS A 1 145 ? 0.350 -9.716 -20.121 1.00 94.88 145 CYS A N 1
ATOM 1165 C CA . CYS A 1 145 ? 1.480 -10.217 -19.345 1.00 94.88 145 CYS A CA 1
ATOM 1166 C C . CYS A 1 145 ? 1.403 -9.871 -17.849 1.00 94.88 145 CYS A C 1
ATOM 1168 O O . CYS A 1 145 ? 2.213 -10.404 -17.089 1.00 94.88 145 CYS A O 1
ATOM 1170 N N . ASP A 1 146 ? 0.409 -9.082 -17.410 1.00 94.75 146 ASP A N 1
ATOM 1171 C CA . ASP A 1 146 ? 0.122 -8.883 -15.987 1.00 94.75 146 ASP A CA 1
ATOM 1172 C C . ASP A 1 146 ? -0.447 -10.172 -15.377 1.00 94.75 146 ASP A C 1
ATOM 1174 O O . ASP A 1 146 ? -1.612 -10.563 -15.521 1.00 94.75 146 ASP A O 1
ATOM 1178 N N . THR A 1 147 ? 0.465 -10.923 -14.783 1.00 93.31 147 THR A N 1
ATOM 1179 C CA . THR A 1 147 ? 0.291 -12.301 -14.339 1.00 93.31 147 THR A CA 1
ATOM 1180 C C . THR A 1 147 ? 1.032 -12.491 -13.0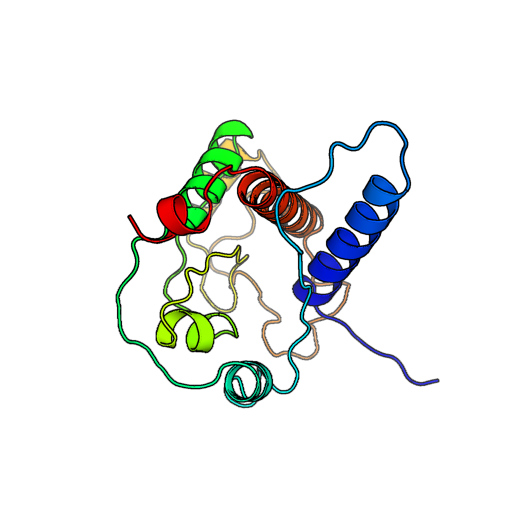18 1.00 93.31 147 THR A C 1
ATOM 1182 O O . THR A 1 147 ? 1.714 -11.584 -12.545 1.00 93.31 147 THR A O 1
ATOM 1185 N N . ILE A 1 148 ? 0.924 -13.667 -12.391 1.00 91.44 148 ILE A N 1
ATOM 1186 C CA . ILE A 1 148 ? 1.635 -13.922 -11.125 1.00 91.44 148 ILE A CA 1
ATOM 1187 C C . ILE A 1 148 ? 3.161 -13.851 -11.312 1.00 91.44 148 ILE A C 1
ATOM 1189 O O . ILE A 1 148 ? 3.898 -13.564 -10.372 1.00 91.44 148 ILE A O 1
ATOM 1193 N N . GLU A 1 149 ? 3.627 -14.060 -12.543 1.00 93.56 149 GLU A N 1
ATOM 1194 C CA . GLU A 1 149 ? 5.015 -13.927 -12.962 1.00 93.56 149 GLU A CA 1
ATOM 1195 C C . GLU A 1 149 ? 5.499 -12.462 -13.006 1.00 93.56 149 GLU A C 1
ATOM 1197 O O . GLU A 1 149 ? 6.707 -12.232 -12.983 1.00 93.56 149 GLU A O 1
ATOM 1202 N N . ASN A 1 150 ? 4.592 -11.475 -13.017 1.00 94.88 150 ASN A N 1
ATOM 1203 C CA . ASN A 1 150 ? 4.900 -10.037 -13.036 1.00 94.88 150 ASN A CA 1
ATOM 1204 C C . ASN A 1 150 ? 4.943 -9.402 -11.627 1.00 94.88 150 ASN A C 1
ATOM 1206 O O . ASN A 1 150 ? 4.791 -8.195 -11.461 1.00 94.88 150 ASN A O 1
ATOM 1210 N N . ILE A 1 151 ? 5.139 -10.202 -10.576 1.00 94.44 151 ILE A N 1
ATOM 1211 C CA . ILE A 1 151 ? 5.209 -9.706 -9.196 1.00 94.44 151 ILE A CA 1
ATOM 1212 C C . ILE A 1 151 ? 6.659 -9.625 -8.729 1.00 94.44 151 ILE A C 1
ATOM 1214 O O . ILE A 1 151 ? 7.395 -10.607 -8.779 1.00 94.44 151 ILE A O 1
ATOM 1218 N N . ASN A 1 152 ? 7.052 -8.471 -8.180 1.00 93.56 152 ASN A N 1
ATOM 1219 C CA . ASN A 1 152 ? 8.276 -8.348 -7.393 1.00 93.56 152 ASN A CA 1
ATOM 1220 C C . ASN A 1 152 ? 7.995 -8.764 -5.931 1.00 93.56 152 ASN A C 1
ATOM 1222 O O . ASN A 1 152 ? 7.306 -8.021 -5.224 1.00 93.56 152 ASN A O 1
ATOM 1226 N N . PRO A 1 153 ? 8.517 -9.907 -5.438 1.00 93.81 153 PRO A N 1
ATOM 1227 C CA . PRO A 1 153 ? 8.158 -10.409 -4.109 1.00 93.81 153 PRO A CA 1
ATOM 1228 C C . PRO A 1 153 ? 8.606 -9.487 -2.971 1.00 93.81 153 PRO A C 1
ATOM 1230 O O . PRO A 1 153 ? 7.870 -9.304 -2.006 1.00 93.81 153 PRO A O 1
ATOM 1233 N N . PHE A 1 154 ? 9.781 -8.864 -3.105 1.00 93.25 154 PHE A N 1
ATOM 1234 C CA . PHE A 1 154 ? 10.312 -7.932 -2.111 1.00 93.25 154 PHE A CA 1
ATOM 1235 C C . PHE A 1 154 ? 9.448 -6.670 -1.991 1.00 93.25 154 PHE A C 1
ATOM 1237 O O . PHE A 1 154 ? 9.103 -6.256 -0.883 1.00 93.25 154 PHE A O 1
ATOM 1244 N N . GLY A 1 155 ? 9.065 -6.079 -3.127 1.00 93.81 155 GLY A N 1
ATOM 1245 C CA . GLY A 1 155 ? 8.175 -4.921 -3.168 1.00 93.81 155 GLY A CA 1
ATOM 1246 C C . GLY A 1 155 ? 6.804 -5.249 -2.582 1.00 93.81 155 GLY A C 1
ATOM 1247 O O . GLY A 1 155 ? 6.313 -4.518 -1.724 1.00 93.81 155 GLY A O 1
ATOM 1248 N N . TYR A 1 156 ? 6.232 -6.391 -2.974 1.00 95.94 156 TYR A N 1
ATOM 1249 C CA . TYR A 1 156 ? 4.956 -6.870 -2.445 1.00 95.94 156 TYR A CA 1
ATOM 1250 C C . TYR A 1 156 ? 4.992 -7.055 -0.922 1.00 95.94 156 TYR A C 1
ATOM 1252 O O . TYR A 1 156 ? 4.163 -6.490 -0.210 1.00 95.94 156 TYR A O 1
ATOM 1260 N N . GLU A 1 157 ? 5.969 -7.799 -0.399 1.00 96.56 157 GLU A N 1
ATOM 1261 C CA . GLU A 1 157 ? 6.080 -8.060 1.040 1.00 96.56 157 GLU A CA 1
ATOM 1262 C C . GLU A 1 157 ? 6.295 -6.767 1.841 1.00 96.56 157 GLU A C 1
ATOM 1264 O O . GLU A 1 157 ? 5.676 -6.576 2.890 1.00 96.56 157 GLU A O 1
ATOM 1269 N N . THR A 1 158 ? 7.123 -5.857 1.324 1.00 96.69 158 THR A N 1
ATOM 1270 C CA . THR A 1 158 ? 7.357 -4.534 1.916 1.00 96.69 158 THR A CA 1
ATOM 1271 C C . THR A 1 158 ? 6.056 -3.735 2.039 1.00 96.69 158 THR A C 1
ATOM 1273 O O . THR A 1 158 ? 5.773 -3.194 3.108 1.00 96.69 158 THR A O 1
ATOM 1276 N N . MET A 1 159 ? 5.227 -3.709 0.990 1.00 96.75 159 MET A N 1
ATOM 1277 C CA . MET A 1 159 ? 3.934 -3.006 0.998 1.00 96.75 159 MET A CA 1
ATOM 1278 C C . MET A 1 159 ? 2.917 -3.639 1.946 1.00 96.75 159 MET 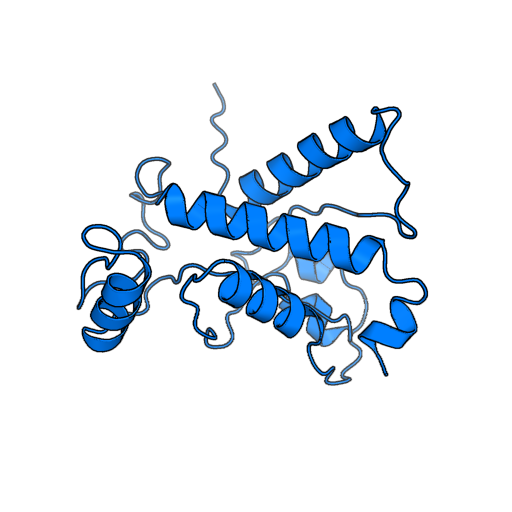A C 1
ATOM 1280 O O . MET A 1 159 ? 2.202 -2.933 2.655 1.00 96.75 159 MET A O 1
ATOM 1284 N N . VAL A 1 160 ? 2.871 -4.972 2.015 1.00 97.75 160 VAL A N 1
ATOM 1285 C CA . VAL A 1 160 ? 1.997 -5.676 2.967 1.00 97.75 160 VAL A CA 1
ATOM 1286 C C . VAL A 1 160 ? 2.393 -5.343 4.407 1.00 97.75 160 VAL A C 1
ATOM 1288 O O . VAL A 1 160 ? 1.527 -5.054 5.233 1.00 97.75 160 VAL A O 1
ATOM 1291 N N . LYS A 1 161 ? 3.694 -5.352 4.724 1.00 98.19 161 LYS A N 1
ATOM 1292 C CA . LYS A 1 161 ? 4.191 -5.044 6.073 1.00 98.19 161 LYS A CA 1
ATOM 1293 C C . LYS A 1 161 ? 3.961 -3.587 6.469 1.00 98.19 161 LYS A C 1
ATOM 1295 O O . LYS A 1 161 ? 3.581 -3.337 7.613 1.00 98.19 161 LYS A O 1
ATOM 1300 N N . SER A 1 162 ? 4.151 -2.638 5.553 1.00 98.00 162 SER A N 1
ATOM 1301 C CA . SER A 1 162 ? 3.888 -1.223 5.837 1.00 98.00 162 SER A CA 1
ATOM 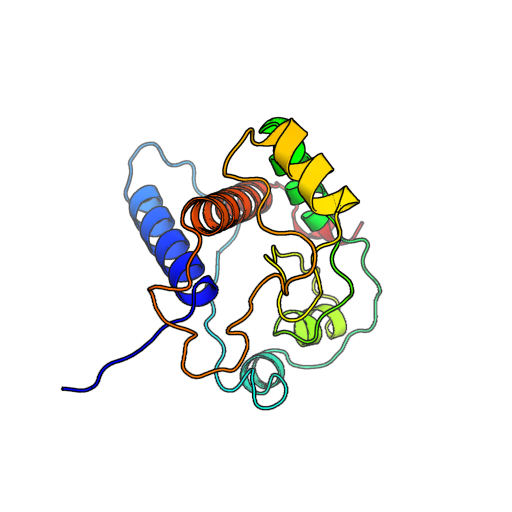1302 C C . SER A 1 162 ? 2.395 -0.966 6.068 1.00 98.00 162 SER A C 1
ATOM 1304 O O . SER A 1 162 ? 2.032 -0.297 7.036 1.00 98.00 162 SER A O 1
ATOM 1306 N N . ALA A 1 163 ? 1.517 -1.586 5.273 1.00 97.44 163 ALA A N 1
ATOM 1307 C CA . ALA A 1 163 ? 0.071 -1.532 5.484 1.00 97.44 163 ALA A CA 1
ATOM 1308 C C . ALA A 1 163 ? -0.346 -2.167 6.824 1.00 97.44 163 ALA A C 1
ATOM 1310 O O . ALA A 1 163 ? -1.172 -1.598 7.542 1.00 97.44 163 ALA A O 1
ATOM 1311 N N . ALA A 1 164 ? 0.263 -3.298 7.208 1.00 96.69 164 ALA A N 1
ATOM 1312 C CA . ALA A 1 164 ? 0.047 -3.912 8.521 1.00 96.69 164 ALA A CA 1
ATOM 1313 C C . ALA A 1 164 ? 0.414 -2.954 9.665 1.00 96.69 164 ALA A C 1
ATOM 1315 O O . ALA A 1 164 ? -0.334 -2.832 10.635 1.00 96.69 164 ALA A O 1
ATOM 1316 N N . HIS A 1 165 ? 1.543 -2.252 9.537 1.00 96.69 165 HIS A N 1
ATOM 1317 C CA . HIS A 1 165 ? 2.003 -1.297 10.540 1.00 96.69 165 HIS A CA 1
ATOM 1318 C C . HIS A 1 165 ? 1.066 -0.097 10.690 1.00 96.69 165 HIS A C 1
ATOM 1320 O O . HIS A 1 165 ? 0.778 0.311 11.817 1.00 96.69 165 HIS A O 1
ATOM 1326 N N . VAL A 1 166 ? 0.571 0.456 9.579 1.00 96.44 166 VAL A N 1
ATOM 1327 C CA . VAL A 1 166 ? -0.418 1.542 9.615 1.00 96.44 166 VAL A CA 1
ATOM 1328 C C . VAL A 1 166 ? -1.684 1.076 10.323 1.00 96.44 166 VAL A C 1
ATOM 1330 O O . VAL A 1 166 ? -2.142 1.743 11.248 1.00 96.44 166 VAL A O 1
ATOM 1333 N N . LEU A 1 167 ? -2.213 -0.088 9.937 1.00 94.75 167 LEU A N 1
ATOM 1334 C CA . LEU A 1 167 ? -3.411 -0.664 10.542 1.00 94.75 167 LEU A CA 1
ATOM 1335 C C . LEU A 1 167 ? -3.245 -0.824 12.056 1.00 94.75 167 LEU A C 1
ATOM 1337 O O . LEU A 1 167 ? -4.095 -0.352 12.809 1.00 94.75 167 LEU A O 1
ATOM 1341 N N . GLU A 1 168 ? -2.149 -1.439 12.508 1.00 93.00 168 GLU A N 1
ATOM 1342 C CA . GLU A 1 168 ? -1.895 -1.617 13.939 1.00 93.00 168 GLU A CA 1
ATOM 1343 C C . GLU A 1 168 ? -1.755 -0.275 14.669 1.00 93.00 168 GLU A C 1
ATOM 1345 O O . GLU A 1 168 ? -2.306 -0.108 15.758 1.00 93.00 168 GLU A O 1
ATOM 1350 N N . THR A 1 169 ? -1.037 0.678 14.071 1.00 94.38 169 THR A N 1
ATOM 1351 C CA . THR A 1 169 ? -0.810 1.999 14.665 1.00 94.38 169 THR A CA 1
ATOM 1352 C C . THR A 1 169 ? -2.134 2.719 14.885 1.00 94.38 169 THR A C 1
ATOM 1354 O O . THR A 1 169 ? -2.448 3.079 16.018 1.00 94.38 169 THR A O 1
ATOM 1357 N N . LEU A 1 170 ? -2.950 2.868 13.835 1.00 94.38 170 LEU A N 1
ATOM 1358 C CA . LEU A 1 170 ? -4.229 3.580 13.919 1.00 94.38 170 LEU A CA 1
ATOM 1359 C C . LEU A 1 170 ? -5.199 2.901 14.892 1.00 94.38 170 LEU A C 1
ATOM 1361 O O . LEU A 1 170 ? -5.888 3.572 15.659 1.00 94.38 170 LEU A O 1
ATOM 1365 N N . ALA A 1 171 ? -5.220 1.568 14.912 1.00 93.31 171 ALA A N 1
ATOM 1366 C CA . ALA A 1 171 ? -6.145 0.801 15.737 1.00 93.31 171 ALA A CA 1
ATOM 1367 C C . ALA A 1 171 ? -5.869 0.897 17.255 1.00 93.31 171 ALA A C 1
ATOM 1369 O O . ALA A 1 171 ? -6.721 0.501 18.058 1.00 93.31 171 ALA A O 1
ATOM 1370 N N . ARG A 1 172 ? -4.708 1.437 17.655 1.00 93.12 172 ARG A N 1
ATOM 1371 C CA . ARG A 1 172 ? -4.294 1.632 19.058 1.00 93.12 172 ARG A CA 1
ATOM 1372 C C . ARG A 1 172 ? -4.314 3.092 19.528 1.00 93.12 172 ARG A C 1
ATOM 1374 O O . ARG A 1 172 ? -4.091 3.340 20.712 1.00 93.12 172 ARG A O 1
ATOM 1381 N N . ILE A 1 173 ? -4.570 4.063 18.651 1.00 93.81 173 ILE A N 1
ATOM 1382 C CA . ILE A 1 173 ? -4.612 5.484 19.034 1.00 93.81 173 ILE A CA 1
ATOM 1383 C C . ILE A 1 173 ? -5.826 5.739 19.934 1.00 93.81 173 ILE A C 1
ATOM 1385 O O . ILE A 1 173 ? -6.948 5.478 19.534 1.00 93.81 173 ILE A O 1
ATOM 1389 N N . PHE A 1 174 ? -5.635 6.284 21.138 1.00 93.38 174 PHE A N 1
ATOM 1390 C CA . PHE A 1 174 ? -6.732 6.460 22.105 1.00 93.38 174 PHE A CA 1
ATOM 1391 C C . PHE A 1 174 ? -7.900 7.325 21.591 1.00 93.38 174 PHE A C 1
ATOM 1393 O O . PHE A 1 174 ? -9.059 7.036 21.882 1.00 93.38 174 PHE A O 1
ATOM 1400 N N . ASN A 1 175 ? -7.603 8.377 20.824 1.00 93.44 175 ASN A N 1
ATOM 1401 C CA . ASN A 1 175 ? -8.599 9.250 20.208 1.00 93.44 175 ASN A CA 1
ATOM 1402 C C . ASN A 1 175 ? -8.276 9.451 18.722 1.00 93.44 175 ASN A C 1
ATOM 1404 O O . ASN A 1 175 ? -7.709 10.466 18.322 1.00 93.44 175 ASN A O 1
ATOM 1408 N N . LEU A 1 176 ? -8.597 8.438 17.915 1.00 91.88 176 LEU A N 1
ATOM 1409 C CA . LEU A 1 176 ? -8.299 8.417 16.485 1.00 91.88 176 LEU A CA 1
ATOM 1410 C C . LEU A 1 176 ? -8.997 9.545 15.719 1.00 91.88 176 LEU A C 1
ATOM 1412 O O . LEU A 1 176 ? -8.413 10.074 14.787 1.00 91.88 176 LEU A O 1
ATOM 1416 N N . ASN A 1 177 ? -10.216 9.936 16.105 1.00 90.19 177 ASN A N 1
ATOM 1417 C CA . ASN A 1 177 ? -10.912 11.040 15.441 1.00 90.19 177 ASN A CA 1
ATOM 1418 C C . ASN A 1 177 ? -10.148 12.356 15.638 1.00 90.19 177 ASN A C 1
ATOM 1420 O O . ASN A 1 177 ? -9.792 12.991 14.656 1.00 90.19 177 ASN A O 1
ATOM 1424 N N . LEU A 1 178 ? -9.791 12.690 16.881 1.00 90.38 178 LEU A N 1
ATOM 1425 C CA . LEU A 1 178 ? -8.964 13.861 17.166 1.00 90.38 178 LEU A CA 1
ATOM 1426 C C . LEU A 1 178 ? -7.649 13.825 16.374 1.00 90.38 178 LEU A C 1
ATOM 1428 O O . LEU A 1 178 ? -7.315 14.778 15.696 1.00 90.38 178 LEU A O 1
ATOM 1432 N N . TRP A 1 179 ? -6.947 12.689 16.395 1.00 90.75 179 TRP A N 1
ATOM 1433 C CA . TRP A 1 179 ? -5.660 12.534 15.710 1.00 90.75 179 TRP A CA 1
ATOM 1434 C C . TRP A 1 179 ? -5.734 12.640 14.174 1.00 90.75 179 TRP A C 1
ATOM 1436 O O . TRP A 1 179 ? -4.740 12.957 13.524 1.00 90.75 179 TRP A O 1
ATOM 1446 N N . LEU A 1 180 ? -6.884 12.316 13.575 1.00 88.25 180 LEU A N 1
ATOM 1447 C CA . LEU A 1 180 ? -7.079 12.366 12.124 1.00 88.25 180 LEU A CA 1
ATOM 1448 C C . LEU A 1 180 ? -7.517 13.743 11.615 1.00 88.25 180 LEU A C 1
ATOM 1450 O O . LEU A 1 180 ? -7.323 14.017 10.433 1.00 88.25 180 LEU A O 1
ATOM 1454 N N . TYR A 1 181 ? -8.150 14.562 12.459 1.00 85.81 181 TYR A N 1
ATOM 1455 C CA . TYR A 1 181 ? -8.856 15.772 12.024 1.00 85.81 181 TYR A CA 1
ATOM 1456 C C . TYR A 1 181 ? -8.401 17.068 12.717 1.00 85.81 181 TYR A C 1
ATOM 1458 O O . TYR A 1 181 ? -8.832 18.138 12.286 1.00 85.81 181 TYR A O 1
ATOM 1466 N N . GLU A 1 182 ? -7.548 16.997 13.744 1.00 80.62 182 GLU A N 1
ATOM 1467 C CA . GLU A 1 182 ? -6.967 18.147 14.462 1.00 80.62 182 GLU A CA 1
ATOM 1468 C C . GLU A 1 182 ? -5.438 18.054 14.541 1.00 80.62 182 GLU A C 1
ATOM 1470 O O . GLU A 1 182 ? -4.797 19.127 14.454 1.00 80.62 182 GLU A O 1
#

Solvent-accessible surface area (backbone atoms only — not comparable to full-atom values): 11282 Å² total; per-residue (Å²): 134,89,84,85,86,76,55,71,70,59,50,39,55,49,53,49,52,53,51,49,55,55,43,73,73,42,95,83,56,80,79,61,82,55,90,84,82,89,84,83,71,50,55,48,95,68,76,27,45,35,37,49,72,69,53,78,70,76,34,87,54,87,65,74,55,61,62,45,52,53,49,51,52,51,35,59,76,68,64,44,82,84,76,88,72,77,92,73,96,52,65,56,52,50,39,41,40,39,47,39,86,72,67,85,84,84,84,67,38,76,55,65,33,45,60,68,57,21,53,55,34,21,72,58,68,33,92,88,62,28,71,66,52,81,36,39,58,29,83,33,63,100,40,92,66,60,45,87,87,66,60,59,66,68,63,50,52,51,49,44,52,50,52,49,49,48,53,56,53,59,30,62,44,95,56,48,66,56,68,61,78,111

pLDDT: mean 90.2, std 9.89, range [52.06, 98.19]

Radius of gyration: 17.83 Å; Cα contacts (8 Å, |Δi|>4): 176; chains: 1; bounding box: 45×44×45 Å

Nearest PDB structures (foldseek):
  1xbu-assembly1_A  TM=8.315E-01  e=1.449E-08  Streptomyces griseus
  1tf8-assembly1_A  TM=8.204E-01  e=4.916E-08  Streptomyces griseus
  1xjo-assembly1_A  TM=8.159E-01  e=3.472E-07  Streptomyces griseus
  8acg-assembly5_B  TM=8.367E-01  e=1.331E-06  Pseudomonas aeruginosa
  8ac7-assembly2_A  TM=8.324E-01  e=3.131E-06  Pseudomonas aeruginosa

Secondary structure (DSSP, 8-state):
-------HHHHHHHHHHHHHHHHHTSTT-PPPSS-------S-GGGTSHHHHHHS-S---PPPP-HHHHHHHHHHHHTT----PPPP--STHHHHHHTT---------SSPBPPHHHHHHHHHHH-TTSS--TTSBS-TTTTSTT-SGGG--HHHHHHHHHHHHHHHHHHHH-TTHHHHHH-

Sequence (182 aa):
IISFRVGSGTMATLVLALNLANLFQSSYYEKYLYHIRFCWWGAEENNLLGAHHHVEEPNTTTIENTILQVLRNWFDKHDLPWDESEPILSDYVPFLFAGIPCAGTFSGTDTIKTSERRDRYGRVLGHGYDGIAGVHFDSCYHQACDTIENINPFGYETMVKSAAHVLETLARIFNLNLWLYE